Protein AF-A0A821M3A4-F1 (afdb_monomer)

Secondary structure (DSSP, 8-state):
---------GGGG--SPTT-EEEE-TTSTT-EEEEPPTTEESTTS-EE-HHHHTTSS-TTSEEE---S-SS-S----EEEPPTTEESTTS-EE--TTTT---STTPEEEE-SSTT-EEEEP-SSEESTTS-EEPEEEEEE-------SEEEEEEEEEETTTTEEEEEEEEEESS--SEEEEEE-GGG---EEEEEEESSTTT-EEEEEEETTS-EEPPPP-

Structure (mmCIF, N/CA/C/O backbone):
data_AF-A0A821M3A4-F1
#
_entry.id   AF-A0A821M3A4-F1
#
loop_
_atom_site.group_PDB
_atom_site.id
_atom_site.type_symbol
_atom_site.label_atom_id
_atom_site.label_alt_id
_atom_site.label_comp_id
_atom_site.label_asym_id
_atom_site.label_entity_id
_atom_site.label_seq_id
_atom_site.pdbx_PDB_ins_code
_atom_site.Cartn_x
_atom_site.Cartn_y
_atom_site.Cartn_z
_atom_site.occupancy
_atom_site.B_iso_or_equiv
_atom_site.auth_seq_id
_atom_site.auth_comp_id
_atom_site.auth_asym_id
_atom_site.auth_atom_id
_atom_site.pdbx_PDB_model_num
ATOM 1 N N . LEU A 1 1 ? 62.924 14.115 -42.666 1.00 34.44 1 LEU A N 1
ATOM 2 C CA . LEU A 1 1 ? 61.676 14.294 -43.442 1.00 34.44 1 LEU A CA 1
ATOM 3 C C . LEU A 1 1 ? 60.608 13.385 -42.844 1.00 34.44 1 LEU A C 1
ATOM 5 O O . LEU A 1 1 ? 60.526 12.220 -43.210 1.00 34.44 1 LEU A O 1
ATOM 9 N N . VAL A 1 2 ? 59.859 13.884 -41.858 1.00 39.50 2 VAL A N 1
ATOM 10 C CA . VAL A 1 2 ? 58.666 13.195 -41.347 1.00 39.50 2 VAL A CA 1
ATOM 11 C C . VAL A 1 2 ? 57.617 13.314 -42.450 1.00 39.50 2 VAL A C 1
ATOM 13 O O . VAL A 1 2 ? 57.194 14.424 -42.764 1.00 39.50 2 VAL A O 1
ATOM 16 N N . LYS A 1 3 ? 57.272 12.204 -43.113 1.00 40.84 3 LYS A N 1
ATOM 17 C CA . LYS A 1 3 ? 56.141 12.188 -44.047 1.00 40.84 3 LYS A CA 1
ATOM 18 C C . LYS A 1 3 ? 54.896 12.549 -43.243 1.00 40.84 3 LYS A C 1
ATOM 20 O O . LYS A 1 3 ? 54.578 11.872 -42.270 1.00 40.84 3 LYS A O 1
ATOM 25 N N . SER A 1 4 ? 54.230 13.633 -43.628 1.00 47.91 4 SER A N 1
ATOM 26 C CA . SER A 1 4 ? 52.915 13.973 -43.112 1.00 47.91 4 SER A CA 1
ATOM 27 C C . SER A 1 4 ? 51.930 12.899 -43.570 1.00 47.91 4 SER A C 1
ATOM 29 O O . SER A 1 4 ? 51.392 12.979 -44.676 1.00 47.91 4 SER A O 1
ATOM 31 N N . ASP A 1 5 ? 51.684 11.894 -42.734 1.00 47.97 5 ASP A N 1
ATOM 32 C CA . ASP A 1 5 ? 50.449 11.121 -42.827 1.00 47.97 5 ASP A CA 1
ATOM 33 C C . ASP A 1 5 ? 49.317 12.055 -42.401 1.00 47.97 5 ASP A C 1
ATOM 35 O O . ASP A 1 5 ? 48.917 12.154 -41.240 1.00 47.97 5 ASP A O 1
ATOM 39 N N . THR A 1 6 ? 48.841 12.817 -43.380 1.00 52.06 6 THR A N 1
ATOM 40 C CA . THR A 1 6 ? 47.548 13.482 -43.322 1.00 52.06 6 THR A CA 1
ATOM 41 C C . THR A 1 6 ? 46.508 12.375 -43.234 1.00 52.06 6 THR A C 1
ATOM 43 O O . THR A 1 6 ? 46.015 11.870 -44.237 1.00 52.06 6 THR A O 1
ATOM 46 N N . THR A 1 7 ? 46.207 11.944 -42.010 1.00 58.69 7 THR A N 1
ATOM 47 C CA . THR A 1 7 ? 45.076 11.067 -41.716 1.00 58.69 7 THR A CA 1
ATOM 48 C C . THR A 1 7 ? 43.807 11.844 -42.044 1.00 58.69 7 THR A C 1
ATOM 50 O O . THR A 1 7 ? 43.208 12.506 -41.203 1.00 58.69 7 THR A O 1
ATOM 53 N N . THR A 1 8 ? 43.442 11.841 -43.325 1.00 73.38 8 THR A N 1
ATOM 54 C CA . THR A 1 8 ? 42.272 12.536 -43.851 1.00 73.38 8 THR A CA 1
ATOM 55 C C . THR A 1 8 ? 41.069 12.012 -43.082 1.00 73.38 8 THR A C 1
ATOM 57 O O . THR A 1 8 ? 40.833 10.803 -43.091 1.00 73.38 8 THR A O 1
ATOM 60 N N . ASN A 1 9 ? 40.355 12.882 -42.357 1.00 78.44 9 ASN A N 1
ATOM 61 C CA . ASN A 1 9 ? 39.208 12.443 -41.570 1.00 78.44 9 ASN A CA 1
ATOM 62 C C . ASN A 1 9 ? 38.154 11.859 -42.537 1.00 78.44 9 ASN A C 1
ATOM 64 O O . ASN A 1 9 ? 37.585 12.604 -43.343 1.00 78.44 9 ASN A O 1
ATOM 68 N N . PRO A 1 10 ? 37.889 10.541 -42.474 1.00 82.56 10 PRO A N 1
ATOM 69 C CA . PRO A 1 10 ? 37.013 9.847 -43.413 1.00 82.56 10 PRO A CA 1
ATOM 70 C C . PRO A 1 10 ? 35.549 10.293 -43.311 1.00 82.56 10 PRO A C 1
ATOM 72 O O . PRO A 1 10 ? 34.766 9.995 -44.205 1.00 82.56 10 PRO A O 1
ATOM 75 N N . CYS A 1 11 ? 35.167 11.028 -42.263 1.00 85.94 11 CYS A N 1
ATOM 76 C CA . CYS A 1 11 ? 33.828 11.589 -42.131 1.00 85.94 11 CYS A CA 1
ATOM 77 C C . CYS A 1 11 ? 33.588 12.838 -42.997 1.00 85.94 11 CYS A C 1
ATOM 79 O O . CYS A 1 11 ? 32.432 13.194 -43.203 1.00 85.94 11 CYS A O 1
ATOM 81 N N . HIS A 1 12 ? 34.625 13.485 -43.553 1.00 86.38 12 HIS A N 1
ATOM 82 C CA . HIS A 1 12 ? 34.440 14.659 -44.426 1.00 86.38 12 HIS A CA 1
ATOM 83 C C . HIS A 1 12 ? 33.657 14.355 -45.706 1.00 86.38 12 HIS A C 1
ATOM 85 O O . HIS A 1 12 ? 32.972 15.232 -46.225 1.00 86.38 12 HIS A O 1
ATOM 91 N N . SER A 1 13 ? 33.735 13.125 -46.214 1.00 85.38 13 SER A N 1
ATOM 92 C CA . SER A 1 13 ? 32.994 12.693 -47.402 1.00 85.38 13 SER A CA 1
ATOM 93 C C . SER A 1 13 ? 31.534 12.328 -47.111 1.00 85.38 13 SER A C 1
ATOM 95 O O . SER A 1 13 ? 30.850 11.854 -48.013 1.00 85.38 13 SER A O 1
ATOM 97 N N . ASN A 1 14 ? 31.052 12.541 -45.876 1.00 85.38 14 ASN A N 1
ATOM 98 C CA . ASN A 1 14 ? 29.728 12.129 -45.402 1.00 85.38 14 ASN A CA 1
ATOM 99 C C . ASN A 1 14 ? 29.392 10.680 -45.798 1.00 85.38 14 ASN A C 1
ATOM 101 O O . ASN A 1 14 ? 28.405 10.433 -46.491 1.00 85.38 14 ASN A O 1
ATOM 105 N N . PRO A 1 15 ? 30.214 9.699 -45.383 1.00 87.12 15 PRO A N 1
ATOM 106 C CA . PRO A 1 15 ? 30.046 8.321 -45.827 1.00 87.12 15 PRO A CA 1
ATOM 107 C C . PRO A 1 15 ? 28.814 7.629 -45.220 1.00 87.12 15 PRO A C 1
ATOM 109 O O . PRO A 1 15 ? 28.390 6.583 -45.710 1.00 87.12 15 PRO A O 1
ATOM 112 N N . CYS A 1 16 ? 28.245 8.190 -44.151 1.00 88.31 16 CYS A N 1
ATOM 113 C CA . CYS A 1 16 ? 27.003 7.728 -43.542 1.00 88.31 16 CYS A CA 1
ATOM 114 C C . CYS A 1 16 ? 25.788 8.353 -44.245 1.00 88.31 16 CYS A C 1
ATOM 116 O O . CYS A 1 16 ? 25.864 9.468 -44.755 1.00 88.31 16 CYS A O 1
ATOM 118 N N . ASN A 1 17 ? 24.647 7.658 -44.240 1.00 85.25 17 ASN A N 1
ATOM 119 C CA . ASN A 1 17 ? 23.388 8.166 -44.785 1.00 85.25 17 ASN A CA 1
ATOM 120 C C . ASN A 1 17 ? 22.995 9.520 -44.154 1.00 85.25 17 ASN A C 1
ATOM 122 O O . ASN A 1 17 ? 23.425 9.850 -43.045 1.00 85.25 17 ASN A O 1
ATOM 126 N N . LEU A 1 18 ? 22.141 10.289 -44.838 1.00 77.50 18 LEU A N 1
ATOM 127 C CA . LEU A 1 18 ? 21.679 11.591 -44.355 1.00 77.50 18 LEU A CA 1
ATOM 128 C C . LEU A 1 18 ? 21.120 11.462 -42.924 1.00 77.50 18 LEU A C 1
ATOM 130 O O . LEU A 1 18 ? 20.355 10.543 -42.619 1.00 77.50 18 LEU A O 1
ATOM 134 N N . TYR A 1 19 ? 21.511 12.394 -42.050 1.00 80.94 19 TYR A N 1
ATOM 135 C CA . TYR A 1 19 ? 21.125 12.464 -40.632 1.00 80.94 19 TYR A CA 1
ATOM 136 C C . TYR A 1 19 ? 21.723 11.403 -39.688 1.00 80.94 19 TYR A C 1
ATOM 138 O O . TYR A 1 19 ? 21.289 11.305 -38.537 1.00 80.94 19 TYR A O 1
ATOM 146 N N . GLN A 1 20 ? 22.707 10.623 -40.128 1.00 85.94 20 GLN A N 1
ATOM 147 C CA . GLN A 1 20 ? 23.434 9.668 -39.284 1.00 85.94 20 GLN A CA 1
ATOM 148 C C . GLN A 1 20 ? 24.719 10.300 -38.735 1.00 85.94 20 GLN A C 1
ATOM 150 O O . GLN A 1 20 ? 25.256 11.234 -39.330 1.00 85.94 20 GLN A O 1
ATOM 155 N N . GLU A 1 21 ? 25.217 9.802 -37.605 1.00 88.25 21 GLU A N 1
ATOM 156 C CA . GLU A 1 21 ? 26.426 10.342 -36.973 1.00 88.25 21 GLU A CA 1
ATOM 157 C C . GLU A 1 21 ? 27.664 9.546 -37.411 1.00 88.25 21 GLU A C 1
ATOM 159 O O . GLU A 1 21 ? 27.642 8.313 -37.422 1.00 88.25 21 GLU A O 1
ATOM 164 N N . CYS A 1 22 ? 28.737 10.243 -37.796 1.00 88.06 22 CYS A N 1
ATOM 165 C CA . CYS A 1 22 ? 29.992 9.641 -38.244 1.00 88.06 22 CYS A CA 1
ATOM 166 C C . CYS A 1 22 ? 31.109 9.925 -37.245 1.00 88.06 22 CYS A C 1
ATOM 168 O O . CYS A 1 22 ? 31.345 11.081 -36.894 1.00 88.06 22 CYS A O 1
ATOM 170 N N . HIS A 1 23 ? 31.851 8.885 -36.865 1.00 87.75 23 HIS A N 1
ATOM 171 C CA . HIS A 1 23 ? 33.070 9.027 -36.075 1.00 87.75 23 HIS A CA 1
ATOM 172 C C . HIS A 1 23 ? 34.258 8.374 -36.775 1.00 87.75 23 HIS A C 1
ATOM 174 O O . HIS A 1 23 ? 34.174 7.249 -37.276 1.00 87.75 23 HIS A O 1
ATOM 180 N N . GLN A 1 24 ? 35.393 9.068 -36.769 1.00 84.56 24 GLN A N 1
ATOM 181 C CA . GLN A 1 24 ? 36.670 8.506 -37.192 1.00 84.56 24 GLN A CA 1
ATOM 182 C C . GLN A 1 24 ? 37.169 7.497 -36.150 1.00 84.56 24 GLN A C 1
ATOM 184 O O . GLN A 1 24 ? 37.137 7.761 -34.948 1.00 84.56 24 GLN A O 1
ATOM 189 N N . ILE A 1 25 ? 37.668 6.349 -36.608 1.00 81.62 25 ILE A N 1
ATOM 190 C CA . ILE A 1 25 ? 38.318 5.365 -35.740 1.00 81.62 25 ILE A CA 1
ATOM 191 C C . ILE A 1 25 ? 39.796 5.745 -35.628 1.00 81.62 25 ILE A C 1
ATOM 193 O O . ILE A 1 25 ? 40.557 5.643 -36.592 1.00 81.62 25 ILE A O 1
ATOM 197 N N . LEU A 1 26 ? 40.203 6.189 -34.441 1.00 72.19 26 LEU A N 1
ATOM 198 C CA . LEU A 1 26 ? 41.596 6.523 -34.143 1.00 72.19 26 LEU A CA 1
ATOM 199 C C . LEU A 1 26 ? 42.465 5.248 -34.196 1.00 72.19 26 LEU A C 1
ATOM 201 O O . LEU A 1 26 ? 42.010 4.165 -33.833 1.00 72.19 26 LEU A O 1
ATOM 205 N N . ASN A 1 27 ? 43.718 5.371 -34.646 1.00 64.94 27 ASN A N 1
ATOM 206 C CA . ASN A 1 27 ? 44.712 4.282 -34.759 1.00 64.94 27 ASN A CA 1
ATOM 207 C C . ASN A 1 27 ? 44.480 3.233 -35.868 1.00 64.94 27 ASN A C 1
ATOM 209 O O . ASN A 1 27 ? 45.184 2.224 -35.915 1.00 64.94 27 ASN A O 1
ATOM 213 N N . ARG A 1 28 ? 43.539 3.457 -36.794 1.00 62.19 28 ARG A N 1
ATOM 214 C CA . ARG A 1 28 ? 43.430 2.695 -38.050 1.00 62.19 28 ARG A CA 1
ATOM 215 C C . ARG A 1 28 ? 43.358 3.657 -39.230 1.00 62.19 28 ARG A C 1
ATOM 217 O O . ARG A 1 28 ? 42.438 4.472 -39.293 1.00 62.19 28 ARG A O 1
ATOM 224 N N . ASN A 1 29 ? 44.311 3.551 -40.161 1.00 64.88 29 ASN A N 1
ATOM 225 C CA . ASN A 1 29 ? 44.420 4.463 -41.303 1.00 64.88 29 ASN A CA 1
ATOM 226 C C . ASN A 1 29 ? 43.086 4.593 -42.056 1.00 64.88 29 ASN A C 1
ATOM 228 O O . ASN A 1 29 ? 42.574 3.616 -42.595 1.00 64.88 29 ASN A O 1
ATOM 232 N N . ALA A 1 30 ? 42.549 5.819 -42.069 1.00 63.16 30 ALA A N 1
ATOM 233 C CA . ALA A 1 30 ? 41.377 6.248 -42.836 1.00 63.16 30 ALA A CA 1
ATOM 234 C C . ALA A 1 30 ? 40.084 5.420 -42.634 1.00 63.16 30 ALA A C 1
ATOM 236 O O . ALA A 1 30 ? 39.303 5.254 -43.568 1.00 63.16 30 ALA A O 1
ATOM 237 N N . THR A 1 31 ? 39.816 4.917 -41.422 1.00 78.44 31 THR A N 1
ATOM 238 C CA . THR A 1 31 ? 38.571 4.170 -41.132 1.00 78.44 31 THR A CA 1
ATOM 239 C C . THR A 1 31 ? 37.557 4.973 -40.312 1.00 78.44 31 THR A C 1
ATOM 241 O O . THR A 1 31 ? 37.923 5.781 -39.458 1.00 78.44 31 THR A O 1
ATOM 244 N N . TYR A 1 32 ? 36.267 4.744 -40.571 1.00 83.88 32 TYR A N 1
ATOM 245 C CA . TYR A 1 32 ? 35.140 5.388 -39.888 1.00 83.88 32 TYR A CA 1
ATOM 246 C C . TYR A 1 32 ? 34.130 4.362 -39.362 1.00 83.88 32 TYR A C 1
ATOM 248 O O . TYR A 1 32 ? 34.126 3.196 -39.772 1.00 83.88 32 TYR A O 1
ATOM 256 N N . VAL A 1 33 ? 33.251 4.821 -38.473 1.00 85.69 33 VAL A N 1
ATOM 257 C CA . VAL A 1 33 ? 32.050 4.113 -38.027 1.00 85.69 33 VAL A CA 1
ATOM 258 C C . VAL A 1 33 ? 30.845 5.050 -38.087 1.00 85.69 33 VAL A C 1
ATOM 260 O O . VAL A 1 33 ? 30.934 6.212 -37.695 1.00 85.69 33 VAL A O 1
ATOM 263 N N . CYS A 1 34 ? 29.719 4.532 -38.575 1.00 87.31 34 CYS A N 1
ATOM 264 C CA . CYS A 1 34 ? 28.438 5.227 -38.546 1.00 87.31 34 CYS A CA 1
ATOM 265 C C . CYS A 1 34 ? 27.613 4.754 -37.346 1.00 87.31 34 CYS A C 1
ATOM 267 O O . CYS A 1 34 ? 27.399 3.550 -37.177 1.00 87.31 34 CYS A O 1
ATOM 269 N N . LEU A 1 35 ? 27.120 5.685 -36.530 1.00 85.69 35 LEU A N 1
ATOM 270 C CA . LEU A 1 35 ? 26.128 5.391 -35.501 1.00 85.69 35 LEU A CA 1
ATOM 271 C C . LEU A 1 35 ? 24.735 5.501 -36.112 1.00 85.69 35 LEU A C 1
ATOM 273 O O . LEU A 1 35 ? 24.246 6.590 -36.420 1.00 85.69 35 LEU A O 1
ATOM 277 N N . CYS A 1 36 ? 24.092 4.349 -36.283 1.00 83.69 36 CYS A N 1
ATOM 278 C CA . CYS A 1 36 ? 22.770 4.302 -36.880 1.00 83.69 36 CYS A CA 1
ATOM 279 C C . CYS A 1 36 ? 21.690 4.767 -35.895 1.00 83.69 36 CYS A C 1
ATOM 281 O O . CYS A 1 36 ? 21.549 4.270 -34.764 1.00 83.69 36 CYS A O 1
ATOM 283 N N . ARG A 1 37 ? 20.849 5.683 -36.374 1.00 82.69 37 ARG A N 1
ATOM 284 C CA . ARG A 1 37 ? 19.554 5.998 -35.779 1.00 82.69 37 ARG A CA 1
ATOM 285 C C . ARG A 1 37 ? 18.697 4.729 -35.657 1.00 82.69 37 ARG A C 1
ATOM 287 O O . ARG A 1 37 ? 18.921 3.753 -36.377 1.00 82.69 37 ARG A O 1
ATOM 294 N N . PRO A 1 38 ? 17.727 4.716 -34.725 1.00 79.69 38 PRO A N 1
ATOM 295 C CA . PRO A 1 38 ? 16.775 3.614 -34.587 1.00 79.69 38 PRO A CA 1
ATOM 296 C C . PRO A 1 38 ? 16.193 3.193 -35.938 1.00 79.69 38 PRO A C 1
ATOM 298 O O . PRO A 1 38 ? 15.950 4.044 -36.790 1.00 79.69 38 PRO A O 1
ATOM 301 N N . ASN A 1 39 ? 15.968 1.892 -36.113 1.00 79.81 39 ASN A N 1
ATOM 302 C CA . ASN A 1 39 ? 15.460 1.265 -37.341 1.00 79.81 39 ASN A CA 1
ATOM 303 C C . ASN A 1 39 ? 16.408 1.244 -38.556 1.00 79.81 39 ASN A C 1
ATOM 305 O O . ASN A 1 39 ? 16.077 0.577 -39.529 1.00 79.81 39 ASN A O 1
ATOM 309 N N . TYR A 1 40 ? 17.578 1.891 -38.529 1.00 83.06 40 TYR A N 1
ATOM 310 C CA . TYR A 1 40 ? 18.547 1.835 -39.635 1.00 83.06 40 TYR A CA 1
ATOM 311 C C . TYR A 1 40 ? 19.711 0.886 -39.339 1.00 83.06 40 TYR A C 1
ATOM 313 O O . TYR A 1 40 ? 20.154 0.752 -38.197 1.00 83.06 40 TYR A O 1
ATOM 321 N N . LYS A 1 41 ? 20.225 0.236 -40.385 1.00 81.56 41 LYS A N 1
ATOM 322 C CA . LYS A 1 41 ? 21.365 -0.685 -40.346 1.00 81.56 41 LYS A CA 1
ATOM 323 C C . LYS A 1 41 ? 22.235 -0.575 -41.597 1.00 81.56 41 LYS A C 1
ATOM 325 O O . LYS A 1 41 ? 21.922 0.149 -42.542 1.00 81.56 41 LYS A O 1
ATOM 330 N N . GLY A 1 42 ? 23.318 -1.344 -41.612 1.00 78.06 42 GLY A N 1
ATOM 331 C CA . GLY A 1 42 ? 24.302 -1.349 -42.692 1.00 78.06 42 GLY A CA 1
ATOM 332 C C . GLY A 1 42 ? 25.525 -0.509 -42.345 1.00 78.06 42 GLY A C 1
ATOM 333 O O . GLY A 1 42 ? 25.504 0.281 -41.406 1.00 78.06 42 GLY A O 1
ATOM 334 N N . TYR A 1 43 ? 26.600 -0.684 -43.113 1.00 81.44 43 TYR A N 1
ATOM 335 C CA . TYR A 1 43 ? 27.899 -0.059 -42.841 1.00 81.44 43 TYR A CA 1
ATOM 336 C C . TYR A 1 43 ? 27.828 1.476 -42.828 1.00 81.44 43 TYR A C 1
ATOM 338 O O . TYR A 1 43 ? 28.500 2.123 -42.032 1.00 81.44 43 TYR A O 1
ATOM 346 N N . ASN A 1 44 ? 26.946 2.029 -43.657 1.00 84.69 44 ASN A N 1
ATOM 347 C CA . ASN A 1 44 ? 26.650 3.450 -43.778 1.00 84.69 44 ASN A CA 1
ATOM 348 C C . ASN A 1 44 ? 25.257 3.832 -43.243 1.00 84.69 44 ASN A C 1
ATOM 350 O O . ASN A 1 44 ? 24.796 4.943 -43.490 1.00 84.69 44 ASN A O 1
ATOM 354 N N . CYS A 1 45 ? 24.558 2.935 -42.537 1.00 85.69 45 CYS A N 1
ATOM 355 C CA . CYS A 1 45 ? 23.197 3.168 -42.036 1.00 85.69 45 CYS A CA 1
ATOM 356 C C . CYS A 1 45 ? 22.162 3.529 -43.130 1.00 85.69 45 CYS A C 1
ATOM 358 O O . CYS A 1 45 ? 21.203 4.262 -42.874 1.00 85.69 45 CYS A O 1
ATOM 360 N N . SER A 1 46 ? 22.344 3.033 -44.360 1.00 85.56 46 SER A N 1
ATOM 361 C CA . SER A 1 46 ? 21.423 3.284 -45.482 1.00 85.56 46 SER A CA 1
ATOM 362 C C . SER A 1 46 ? 20.252 2.304 -45.574 1.00 85.56 46 SER A C 1
ATOM 364 O O . SER A 1 46 ? 19.331 2.537 -46.351 1.00 85.56 46 SER A O 1
ATOM 366 N N . ILE A 1 47 ? 20.263 1.208 -44.811 1.00 84.06 47 ILE A N 1
ATOM 367 C CA . ILE A 1 47 ? 19.254 0.149 -44.919 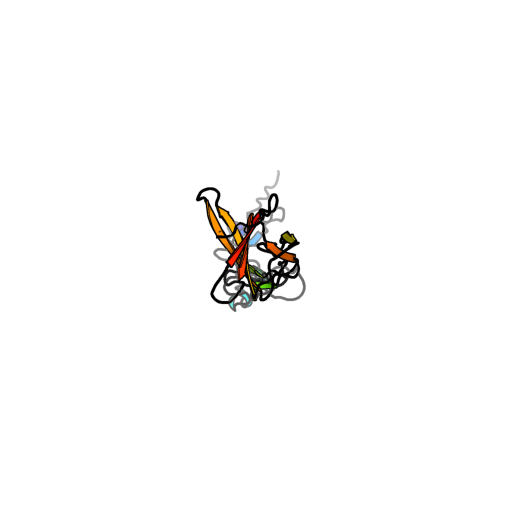1.00 84.06 47 ILE A CA 1
ATOM 368 C C . ILE A 1 47 ? 18.230 0.314 -43.798 1.00 84.06 47 ILE A C 1
ATOM 370 O O . ILE A 1 47 ? 18.591 0.257 -42.625 1.00 84.06 47 ILE A O 1
ATOM 374 N N . LEU A 1 48 ? 16.953 0.461 -44.146 1.00 81.88 48 LEU A N 1
ATOM 375 C CA . LEU A 1 48 ? 15.854 0.397 -43.181 1.00 81.88 48 LEU A CA 1
ATOM 376 C C . LEU A 1 48 ? 15.600 -1.066 -42.777 1.00 81.88 48 LEU A C 1
ATOM 378 O O . LEU A 1 48 ? 15.461 -1.946 -43.630 1.00 81.88 48 LEU A O 1
ATOM 382 N N . ASP A 1 49 ? 15.561 -1.353 -41.477 1.00 82.50 49 ASP A N 1
ATOM 383 C CA . ASP A 1 49 ? 15.241 -2.683 -40.965 1.00 82.50 49 ASP A CA 1
ATOM 384 C C . ASP A 1 49 ? 13.725 -2.905 -40.933 1.00 82.50 49 ASP A C 1
ATOM 386 O O . ASP A 1 49 ? 13.024 -2.420 -40.041 1.00 82.50 49 ASP A O 1
ATOM 390 N N . LYS A 1 50 ? 13.239 -3.697 -41.893 1.00 82.62 50 LYS A N 1
ATOM 391 C CA . LYS A 1 50 ? 11.821 -4.053 -42.031 1.00 82.62 50 LYS A CA 1
ATOM 392 C C . LYS A 1 50 ? 11.232 -4.710 -40.778 1.00 82.62 50 LYS A C 1
ATOM 394 O O . LYS A 1 50 ? 10.047 -4.559 -40.519 1.00 82.62 50 LYS A O 1
ATOM 399 N N . THR A 1 51 ? 12.037 -5.412 -39.981 1.00 83.56 51 THR A N 1
ATOM 400 C CA . THR A 1 51 ? 11.577 -6.073 -38.747 1.00 83.56 51 THR A CA 1
ATOM 401 C C . THR A 1 51 ? 11.187 -5.032 -37.702 1.00 83.56 51 THR A C 1
ATOM 403 O O . THR A 1 51 ? 10.133 -5.125 -37.077 1.00 83.56 51 THR A O 1
ATOM 406 N N . CYS A 1 52 ? 12.017 -3.998 -37.542 1.00 84.12 52 CYS A N 1
ATOM 407 C CA . CYS A 1 52 ? 11.701 -2.868 -36.675 1.00 84.12 52 CYS A CA 1
ATOM 408 C C . CYS A 1 52 ? 10.529 -2.039 -37.219 1.00 84.12 52 CYS A C 1
ATOM 410 O O . CYS A 1 52 ? 9.658 -1.640 -36.449 1.00 84.12 52 CYS A O 1
ATOM 412 N N . GLU A 1 53 ? 10.483 -1.820 -38.535 1.00 84.62 53 GLU A N 1
ATOM 413 C CA . GLU A 1 53 ? 9.396 -1.103 -39.215 1.00 84.62 53 GLU A CA 1
ATOM 414 C C . GLU A 1 53 ? 8.031 -1.783 -39.016 1.00 84.62 53 GLU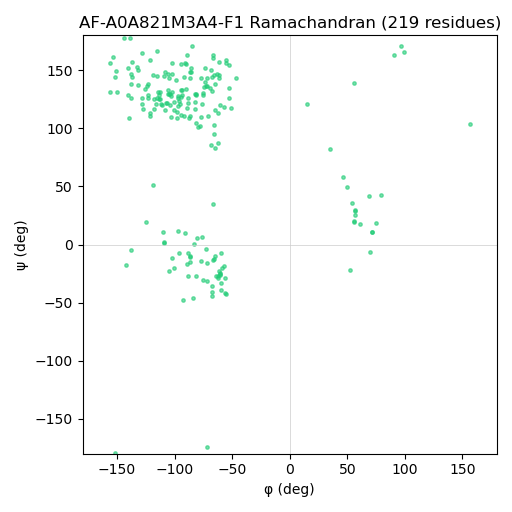 A C 1
ATOM 416 O O . GLU A 1 53 ? 7.031 -1.117 -38.765 1.00 84.62 53 GLU A O 1
ATOM 421 N N . GLN A 1 54 ? 7.998 -3.117 -39.034 1.00 86.69 54 GLN A N 1
ATOM 422 C CA . GLN A 1 54 ? 6.789 -3.921 -38.831 1.00 86.69 54 GLN A CA 1
ATOM 423 C C . GLN A 1 54 ? 6.328 -4.007 -37.363 1.00 86.69 54 GLN A C 1
ATOM 425 O O . GLN A 1 54 ? 5.383 -4.733 -37.059 1.00 86.69 54 GLN A O 1
ATOM 430 N N . GLY A 1 55 ? 6.958 -3.273 -36.438 1.00 85.56 55 GLY A N 1
ATOM 431 C CA . GLY A 1 55 ? 6.537 -3.240 -35.035 1.00 85.56 55 GLY A CA 1
ATOM 432 C C . GLY A 1 55 ? 6.992 -4.459 -34.232 1.00 85.56 55 GLY A C 1
ATOM 433 O O . GLY A 1 55 ? 6.229 -5.014 -33.437 1.00 85.56 55 GLY A O 1
ATOM 434 N N . PHE A 1 56 ? 8.243 -4.896 -34.421 1.00 88.81 56 PHE A N 1
ATOM 435 C CA . PHE A 1 56 ? 8.831 -5.939 -33.575 1.00 88.81 56 PHE A CA 1
ATOM 436 C C . PHE A 1 56 ? 8.787 -5.561 -32.088 1.00 88.81 56 PHE A C 1
ATOM 438 O O . PHE A 1 56 ? 8.422 -6.389 -31.258 1.00 88.81 56 PHE A O 1
ATOM 445 N N . CYS A 1 57 ? 9.089 -4.306 -31.762 1.00 89.94 57 CYS A N 1
ATOM 446 C CA . CYS A 1 57 ? 8.985 -3.768 -30.412 1.00 89.94 57 CYS A CA 1
ATOM 447 C C . CYS A 1 57 ? 7.605 -3.138 -30.164 1.00 89.94 57 CYS A C 1
ATOM 449 O O . CYS A 1 57 ? 6.940 -2.685 -31.095 1.00 89.94 57 CYS A O 1
ATOM 451 N N . SER A 1 58 ? 7.185 -3.056 -28.900 1.00 89.62 58 SER A N 1
ATOM 452 C CA . SER A 1 58 ? 5.986 -2.307 -28.510 1.00 89.62 58 SER A CA 1
ATOM 453 C C . SER A 1 58 ? 6.005 -0.854 -29.019 1.00 89.62 58 SER A C 1
ATOM 455 O O . SER A 1 58 ? 7.060 -0.245 -29.181 1.00 89.62 58 SER A O 1
ATOM 457 N N . ARG A 1 59 ? 4.829 -0.242 -29.200 1.00 84.38 59 ARG A N 1
ATOM 458 C CA . ARG A 1 59 ? 4.690 1.100 -29.808 1.00 84.38 59 ARG A CA 1
ATOM 459 C C . ARG A 1 59 ? 5.466 2.230 -29.108 1.00 84.38 59 ARG A C 1
ATOM 461 O O . ARG A 1 59 ? 5.640 3.284 -29.708 1.00 84.38 59 ARG A O 1
ATOM 468 N N . LYS A 1 60 ? 5.886 2.048 -27.851 1.00 83.56 60 LYS A N 1
ATOM 469 C CA . LYS A 1 60 ? 6.628 3.049 -27.063 1.00 83.56 60 LYS A CA 1
ATOM 470 C C . LYS A 1 60 ? 8.100 2.683 -26.838 1.00 83.56 60 LYS A C 1
ATOM 472 O O . LYS A 1 60 ? 8.792 3.418 -26.142 1.00 83.56 60 LYS A O 1
ATOM 477 N N . SER A 1 61 ? 8.595 1.572 -27.378 1.00 88.06 61 SER A N 1
ATOM 478 C CA . SER A 1 61 ? 9.988 1.144 -27.204 1.00 88.06 61 SER A CA 1
ATOM 479 C C . SER A 1 61 ? 10.851 1.448 -28.429 1.00 88.06 61 SER A C 1
ATOM 481 O O . SER A 1 61 ? 10.360 1.600 -29.546 1.00 88.06 61 SER A O 1
ATOM 483 N N . LEU A 1 62 ? 12.165 1.559 -28.214 1.00 88.31 62 LEU A N 1
ATOM 484 C CA . LEU A 1 62 ? 13.127 1.814 -29.283 1.00 88.31 62 LEU A CA 1
ATOM 485 C C . LEU A 1 62 ? 13.588 0.491 -29.891 1.00 88.31 62 LEU A C 1
ATOM 487 O O . LEU A 1 62 ? 14.172 -0.332 -29.190 1.00 88.31 62 LEU A O 1
ATOM 491 N N . CYS A 1 63 ? 13.387 0.307 -31.192 1.00 87.38 63 CYS A N 1
ATOM 492 C CA . CYS A 1 63 ? 13.926 -0.847 -31.904 1.00 87.38 63 CYS A CA 1
ATOM 493 C C . CYS A 1 63 ? 15.333 -0.548 -32.427 1.00 87.38 63 CYS A C 1
ATOM 495 O O . CYS A 1 63 ? 15.567 0.450 -33.121 1.00 87.38 63 CYS A O 1
ATOM 497 N N . LYS A 1 64 ? 16.289 -1.413 -32.087 1.00 84.44 64 LYS A N 1
ATOM 498 C CA . LYS A 1 64 ? 17.671 -1.320 -32.548 1.00 84.44 64 LYS A CA 1
ATOM 499 C C . LYS A 1 64 ? 18.026 -2.561 -33.372 1.00 84.44 64 LYS A C 1
ATOM 501 O O . LYS A 1 64 ? 18.012 -3.677 -32.846 1.00 84.44 64 LYS A O 1
ATOM 506 N N . PRO A 1 65 ? 18.342 -2.383 -34.666 1.00 76.12 65 PRO A N 1
ATOM 507 C CA . PRO A 1 65 ? 18.838 -3.469 -35.499 1.00 76.12 65 PRO A CA 1
ATOM 508 C C . PRO A 1 65 ? 20.159 -4.022 -34.955 1.00 76.12 65 PRO A C 1
ATOM 510 O O . PRO A 1 65 ? 20.998 -3.268 -34.462 1.00 76.12 65 PRO A O 1
ATOM 513 N N . ASN A 1 66 ? 20.364 -5.333 -35.059 1.00 68.88 66 ASN A N 1
ATOM 514 C CA . ASN A 1 66 ? 21.622 -5.961 -34.658 1.00 68.88 66 ASN A CA 1
ATOM 515 C C . ASN A 1 66 ? 22.733 -5.626 -35.677 1.00 68.88 66 ASN A C 1
ATOM 517 O O . ASN A 1 66 ? 22.511 -5.702 -36.889 1.00 68.88 66 ASN A O 1
ATOM 521 N N . TYR A 1 67 ? 23.934 -5.279 -35.203 1.00 59.75 67 TYR A N 1
ATOM 522 C CA . TYR A 1 67 ? 25.117 -5.131 -36.050 1.00 59.75 67 TYR A CA 1
ATOM 523 C C . TYR A 1 67 ? 26.351 -5.741 -35.368 1.00 59.75 67 TYR A C 1
ATOM 525 O O . TYR A 1 67 ? 26.700 -5.375 -34.250 1.00 59.75 67 TYR A O 1
ATOM 533 N N . ARG A 1 68 ? 27.029 -6.652 -36.084 1.00 50.38 68 ARG A N 1
ATOM 534 C CA . ARG A 1 68 ? 28.280 -7.351 -35.706 1.00 50.38 68 ARG A CA 1
ATOM 535 C C . ARG A 1 68 ? 28.228 -8.380 -34.563 1.00 50.38 68 ARG A C 1
ATOM 537 O O . ARG A 1 68 ? 29.186 -8.483 -33.810 1.00 50.38 68 ARG A O 1
ATOM 544 N N . GLY A 1 69 ? 27.195 -9.220 -34.500 1.00 41.78 69 GLY A N 1
ATOM 545 C CA . GLY A 1 69 ? 27.350 -10.629 -34.083 1.00 41.78 69 GLY A CA 1
ATOM 546 C C . GLY A 1 69 ? 27.993 -10.933 -32.719 1.00 41.78 69 GLY A C 1
ATOM 547 O O . GLY A 1 69 ? 28.443 -12.055 -32.523 1.00 41.78 69 GLY A O 1
ATOM 548 N N . LEU A 1 70 ? 28.044 -9.989 -31.775 1.00 47.12 70 LEU A N 1
ATOM 549 C CA . LEU A 1 70 ? 28.633 -10.228 -30.451 1.00 47.12 70 LEU A CA 1
ATOM 550 C C . LEU A 1 70 ? 27.666 -10.889 -29.460 1.00 47.12 70 LEU A C 1
ATOM 552 O O . LEU A 1 70 ? 28.070 -11.195 -28.344 1.00 47.12 70 LEU A O 1
ATOM 556 N N . LEU A 1 71 ? 26.428 -11.188 -29.871 1.00 44.59 71 LEU A N 1
ATOM 557 C CA . LEU A 1 71 ? 25.525 -12.094 -29.158 1.00 44.59 71 LEU A CA 1
ATOM 558 C C . LEU A 1 71 ? 24.771 -12.988 -30.167 1.00 44.59 71 LEU A C 1
ATOM 560 O O . LEU A 1 71 ? 23.951 -12.519 -30.951 1.00 44.59 71 LEU A O 1
ATOM 564 N N . SER A 1 72 ? 25.166 -14.264 -30.150 1.00 43.66 72 SER A N 1
ATOM 565 C CA . SER A 1 72 ? 24.591 -15.517 -30.675 1.00 43.66 72 SER A CA 1
ATOM 566 C C . SER A 1 72 ? 23.448 -15.509 -31.719 1.00 43.66 72 SER A C 1
ATOM 568 O O . SER A 1 72 ? 22.326 -15.096 -31.449 1.00 43.66 72 SER A O 1
ATOM 570 N N . SER A 1 73 ? 23.742 -16.134 -32.869 1.00 48.06 73 SER A N 1
ATOM 571 C CA . SER A 1 73 ? 22.925 -17.016 -33.739 1.00 48.06 73 SER A CA 1
ATOM 572 C C . SER A 1 73 ? 21.527 -16.629 -34.260 1.00 48.06 73 SER A C 1
ATOM 574 O O . SER A 1 73 ? 21.139 -17.188 -35.282 1.00 48.06 73 SER A O 1
ATOM 576 N N . ASN A 1 74 ? 20.767 -15.706 -33.669 1.00 54.12 74 ASN A N 1
ATOM 577 C CA . ASN A 1 74 ? 19.409 -15.385 -34.134 1.00 54.12 74 ASN A CA 1
ATOM 578 C C . ASN A 1 74 ? 19.305 -13.901 -34.518 1.00 54.12 74 ASN A C 1
ATOM 580 O O . ASN A 1 74 ? 19.408 -13.017 -33.675 1.00 54.12 74 ASN A O 1
ATOM 584 N N . GLN A 1 75 ? 19.106 -13.640 -35.814 1.00 65.50 75 GLN A N 1
ATOM 585 C CA . GLN A 1 75 ? 19.133 -12.339 -36.508 1.00 65.50 75 GLN A CA 1
ATOM 586 C C . GLN A 1 75 ? 18.002 -11.353 -36.124 1.00 65.50 75 GLN A C 1
ATOM 588 O O . GLN A 1 75 ? 17.498 -10.623 -36.976 1.00 65.50 75 GLN A O 1
ATOM 593 N N . GLN A 1 76 ? 17.554 -11.331 -34.871 1.00 70.81 76 GLN A N 1
ATOM 594 C CA . GLN A 1 76 ? 16.452 -10.474 -34.433 1.00 70.81 76 GLN A CA 1
ATOM 595 C C . GLN A 1 76 ? 16.974 -9.126 -33.897 1.00 70.81 76 GLN A C 1
ATOM 597 O O . GLN A 1 76 ? 18.054 -9.080 -33.295 1.00 70.81 76 GLN A O 1
ATOM 602 N N . PRO A 1 77 ? 16.253 -8.012 -34.135 1.00 78.38 77 PRO A N 1
ATOM 603 C CA . PRO A 1 77 ? 16.563 -6.734 -33.504 1.00 78.38 77 PRO A CA 1
ATOM 604 C C . PRO A 1 77 ? 16.311 -6.816 -31.993 1.00 78.38 77 PRO A C 1
ATOM 606 O O . PRO A 1 77 ? 15.563 -7.673 -31.525 1.00 78.38 77 PRO A O 1
ATOM 609 N N . TYR A 1 78 ? 16.908 -5.911 -31.221 1.00 82.00 78 TYR A N 1
ATOM 610 C CA . TYR A 1 78 ? 16.642 -5.808 -29.787 1.00 82.00 78 TYR A CA 1
ATOM 611 C C . TYR A 1 78 ? 15.833 -4.550 -29.474 1.00 82.00 78 TYR A C 1
ATOM 613 O O . TYR A 1 78 ? 15.956 -3.518 -30.142 1.00 82.00 78 TYR A O 1
ATOM 621 N N . CYS A 1 79 ? 14.996 -4.641 -28.444 1.00 87.31 79 CYS A N 1
ATOM 622 C CA . CYS A 1 79 ? 14.139 -3.552 -28.007 1.00 87.31 79 CYS A CA 1
ATOM 623 C C . CYS A 1 79 ? 14.697 -2.904 -26.741 1.00 87.31 79 CYS A C 1
ATOM 625 O O . CYS A 1 79 ? 14.968 -3.585 -25.754 1.00 87.31 79 CYS A O 1
ATOM 627 N N . LEU A 1 80 ? 14.825 -1.579 -26.743 1.00 88.00 80 LEU A N 1
ATOM 628 C CA . LEU A 1 80 ? 15.010 -0.802 -25.520 1.00 88.00 80 LEU A CA 1
ATOM 629 C C . LEU A 1 80 ? 13.632 -0.378 -25.021 1.00 88.00 80 LEU A C 1
ATOM 631 O O . LEU A 1 80 ? 12.942 0.419 -25.664 1.00 88.00 80 LEU A O 1
ATOM 635 N N . CYS A 1 81 ? 13.214 -0.961 -23.903 1.00 87.62 81 CYS A N 1
ATOM 636 C CA . CYS A 1 81 ? 11.873 -0.774 -23.374 1.00 87.62 81 CYS A CA 1
ATOM 637 C C . CYS A 1 81 ? 11.663 0.622 -22.797 1.00 87.62 81 CYS A C 1
ATOM 639 O O . CYS A 1 81 ? 12.553 1.200 -22.175 1.00 87.62 81 CYS A O 1
ATOM 641 N N . SER A 1 82 ? 10.453 1.146 -22.995 1.00 85.00 82 SER A N 1
ATOM 642 C CA . SER A 1 82 ? 9.997 2.325 -22.266 1.00 85.00 82 SER A CA 1
ATOM 643 C C . SER A 1 82 ? 9.836 2.007 -20.779 1.00 85.00 82 SER A C 1
ATOM 645 O O . SER A 1 82 ? 9.752 0.844 -20.374 1.00 85.00 82 SER A O 1
ATOM 647 N N . LEU A 1 83 ? 9.768 3.056 -19.957 1.00 78.50 83 LEU A N 1
ATOM 648 C CA . LEU A 1 83 ? 9.571 2.926 -18.517 1.00 78.50 83 LEU A CA 1
ATOM 649 C C . LEU A 1 83 ? 8.327 2.056 -18.230 1.00 78.50 83 LEU A C 1
ATOM 651 O O . LEU A 1 83 ? 7.237 2.365 -18.715 1.00 78.50 83 LEU A O 1
ATOM 655 N N . HIS A 1 84 ? 8.499 1.005 -17.421 1.00 74.81 84 HIS A N 1
ATOM 656 C CA . HIS A 1 84 ? 7.481 0.004 -17.041 1.00 74.81 84 HIS A CA 1
ATOM 657 C C . HIS A 1 84 ? 7.095 -1.042 -18.100 1.00 74.81 84 HIS A C 1
ATOM 659 O O . HIS A 1 84 ? 6.065 -1.694 -17.946 1.00 74.81 84 HIS A O 1
ATOM 665 N N . GLN A 1 85 ? 7.908 -1.251 -19.134 1.00 81.88 85 GLN A N 1
ATOM 666 C CA . GLN A 1 85 ? 7.766 -2.389 -20.047 1.00 81.88 85 GLN A CA 1
ATOM 667 C C . GLN A 1 85 ? 8.976 -3.320 -19.947 1.00 81.88 85 GLN A C 1
ATOM 669 O O . GLN A 1 85 ? 10.099 -2.862 -19.745 1.00 81.88 85 GLN A O 1
ATOM 674 N N . ILE A 1 86 ? 8.748 -4.622 -20.093 1.00 79.38 86 ILE A N 1
ATOM 675 C CA . ILE A 1 86 ? 9.769 -5.672 -20.028 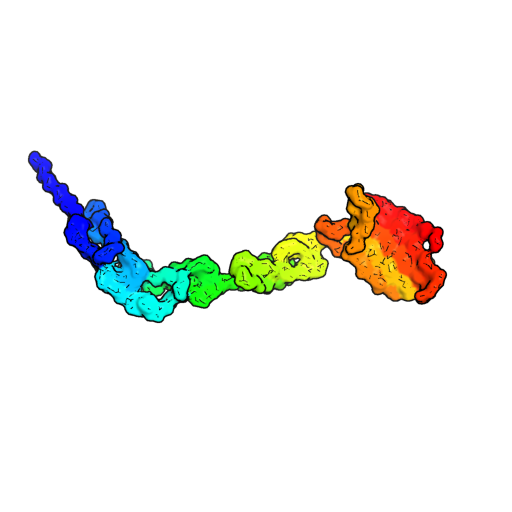1.00 79.38 86 ILE A CA 1
ATOM 676 C C . ILE A 1 86 ? 9.534 -6.723 -21.123 1.00 79.38 86 ILE A C 1
ATOM 678 O O . ILE A 1 86 ? 8.564 -6.659 -21.879 1.00 79.38 86 ILE A O 1
ATOM 682 N N . GLY A 1 87 ? 10.432 -7.704 -21.202 1.00 76.88 87 GLY A N 1
ATOM 683 C CA . GLY A 1 87 ? 10.403 -8.753 -22.220 1.00 76.88 87 GLY A CA 1
ATOM 684 C C . GLY A 1 87 ? 11.197 -8.378 -23.471 1.00 76.88 87 GLY A C 1
ATOM 685 O O . GLY A 1 87 ? 11.520 -7.215 -23.707 1.00 76.88 87 GLY A O 1
ATOM 686 N N . CYS A 1 88 ? 11.519 -9.377 -24.291 1.00 83.19 88 CYS A N 1
ATOM 687 C CA . CYS A 1 88 ? 12.339 -9.219 -25.497 1.00 83.19 88 CYS A CA 1
ATOM 688 C C . CYS A 1 88 ? 11.736 -8.255 -26.535 1.00 83.19 88 CYS A C 1
ATOM 690 O O . CYS A 1 88 ? 12.480 -7.658 -27.312 1.00 83.19 88 CYS A O 1
ATOM 692 N N . ARG A 1 89 ? 10.409 -8.067 -26.517 1.00 87.06 89 ARG A N 1
ATOM 693 C CA . ARG A 1 89 ? 9.669 -7.148 -27.395 1.00 87.06 89 ARG A CA 1
ATOM 694 C C . ARG A 1 89 ? 9.102 -5.920 -26.668 1.00 87.06 89 ARG A C 1
ATOM 696 O O . ARG A 1 89 ? 8.476 -5.069 -27.303 1.00 87.06 89 ARG A O 1
ATOM 703 N N . CYS A 1 90 ? 9.343 -5.784 -25.361 1.00 88.19 90 CYS A N 1
ATOM 704 C CA . CYS A 1 90 ? 8.744 -4.751 -24.500 1.00 88.19 90 CYS A CA 1
ATOM 705 C C . CYS A 1 90 ? 7.206 -4.756 -24.494 1.00 88.19 90 CYS A C 1
ATOM 707 O O . CYS A 1 90 ? 6.564 -3.727 -24.291 1.00 88.19 90 CYS A O 1
ATOM 709 N N . ASP A 1 91 ? 6.612 -5.904 -24.791 1.00 84.88 91 ASP A N 1
ATOM 710 C CA . ASP A 1 91 ? 5.175 -6.148 -24.877 1.00 84.88 91 ASP A CA 1
ATOM 711 C C . ASP A 1 91 ? 4.553 -6.514 -23.525 1.00 84.88 91 ASP A C 1
ATOM 713 O O . ASP A 1 91 ? 3.339 -6.407 -23.360 1.00 84.88 91 ASP A O 1
ATOM 717 N N . LEU A 1 92 ? 5.376 -6.867 -22.539 1.00 76.12 92 LEU A N 1
ATOM 718 C CA . LEU A 1 92 ? 4.937 -7.121 -21.175 1.00 76.12 92 LEU A CA 1
ATOM 719 C C . LEU A 1 92 ? 4.997 -5.830 -20.360 1.00 76.12 92 LEU A C 1
ATOM 721 O O . LEU A 1 92 ? 5.994 -5.107 -20.384 1.00 76.12 92 LEU A O 1
ATOM 725 N N . MET A 1 93 ? 3.942 -5.549 -19.600 1.00 73.12 93 MET A N 1
ATOM 726 C CA . MET A 1 93 ? 3.986 -4.507 -18.576 1.00 73.12 93 MET A CA 1
ATOM 727 C C . MET A 1 93 ? 4.731 -5.032 -17.353 1.00 73.12 93 MET A C 1
ATOM 729 O O . MET A 1 93 ? 4.619 -6.204 -16.997 1.00 73.12 93 MET A O 1
ATOM 733 N N . TYR A 1 94 ? 5.495 -4.159 -16.705 1.00 74.19 94 TYR A N 1
ATOM 734 C CA . TYR A 1 94 ? 6.134 -4.478 -15.440 1.00 74.19 94 TYR A CA 1
ATOM 735 C C . TYR A 1 94 ? 5.059 -4.686 -14.368 1.00 74.19 94 TYR A C 1
ATOM 737 O O . TYR A 1 94 ? 4.487 -3.723 -13.855 1.00 74.19 94 TYR A O 1
ATOM 745 N N . ASP A 1 95 ? 4.784 -5.946 -14.039 1.00 74.88 95 ASP A N 1
ATOM 746 C CA . ASP A 1 95 ? 3.926 -6.299 -12.918 1.00 74.88 95 ASP A CA 1
ATOM 747 C C . ASP A 1 95 ? 4.726 -6.191 -11.616 1.00 74.88 95 ASP A C 1
ATOM 749 O O . ASP A 1 95 ? 5.515 -7.070 -11.260 1.00 74.88 95 ASP A O 1
ATOM 753 N N . LYS A 1 96 ? 4.513 -5.091 -10.887 1.00 77.56 96 LYS A N 1
ATOM 754 C CA . LYS A 1 96 ? 5.115 -4.875 -9.565 1.00 77.56 96 LYS A CA 1
ATOM 755 C C . LYS A 1 96 ? 4.747 -5.957 -8.553 1.00 77.56 96 LYS A C 1
ATOM 757 O O . LYS A 1 96 ? 5.475 -6.105 -7.575 1.00 77.56 96 LYS A O 1
ATOM 762 N N . CYS A 1 97 ? 3.668 -6.702 -8.773 1.00 86.12 97 CYS A N 1
ATOM 763 C CA . CYS A 1 97 ? 3.258 -7.803 -7.916 1.00 86.12 97 CYS A CA 1
ATOM 764 C C . CYS A 1 97 ? 3.885 -9.149 -8.291 1.00 86.12 97 CYS A C 1
ATOM 766 O O . CYS A 1 97 ? 3.778 -10.078 -7.494 1.00 86.12 97 CYS A O 1
ATOM 768 N N . HIS A 1 98 ? 4.604 -9.257 -9.417 1.00 83.81 98 HIS A N 1
ATOM 769 C CA . HIS A 1 98 ? 5.171 -10.525 -9.889 1.00 83.81 98 HIS A CA 1
ATOM 770 C C . HIS A 1 98 ? 6.058 -11.218 -8.844 1.00 83.81 98 HIS A C 1
ATOM 772 O O . HIS A 1 98 ? 5.956 -12.421 -8.632 1.00 83.81 98 HIS A O 1
ATOM 778 N N . SER A 1 99 ? 6.908 -10.455 -8.153 1.00 85.06 99 SER A N 1
ATOM 779 C CA . SER A 1 99 ? 7.793 -10.981 -7.108 1.00 85.06 99 SER A CA 1
ATOM 780 C C . SER A 1 99 ? 7.178 -10.942 -5.703 1.00 85.06 99 SER A C 1
ATOM 782 O O . SER A 1 99 ? 7.921 -11.079 -4.738 1.00 85.06 99 SER A O 1
ATOM 784 N N . ASN A 1 100 ? 5.878 -10.647 -5.587 1.00 89.38 100 ASN A N 1
ATOM 785 C CA . ASN A 1 100 ? 5.169 -10.274 -4.360 1.00 89.38 100 ASN A CA 1
ATOM 786 C C . ASN A 1 100 ? 6.021 -9.426 -3.381 1.00 89.38 100 ASN A C 1
ATOM 788 O O . ASN A 1 100 ? 6.589 -9.946 -2.422 1.00 89.38 100 ASN A O 1
ATOM 792 N N . PRO A 1 101 ? 6.129 -8.102 -3.590 1.00 92.06 101 PRO A N 1
ATOM 793 C CA . PRO A 1 101 ? 6.937 -7.229 -2.738 1.00 92.06 101 PRO A CA 1
ATOM 794 C C . PRO A 1 101 ? 6.337 -6.975 -1.343 1.00 92.06 101 PRO A C 1
ATOM 796 O O . PRO A 1 101 ? 6.967 -6.277 -0.541 1.00 92.06 101 PRO A O 1
ATOM 799 N N . CYS A 1 102 ? 5.135 -7.479 -1.052 1.00 95.94 102 CYS A N 1
ATOM 800 C CA . CYS A 1 102 ? 4.521 -7.383 0.267 1.00 95.94 102 CYS A CA 1
ATOM 801 C C . CYS A 1 102 ? 5.204 -8.357 1.238 1.00 95.94 102 CYS A C 1
ATOM 803 O O . CYS A 1 102 ? 5.492 -9.504 0.903 1.00 95.94 102 CYS A O 1
ATOM 805 N N . ARG A 1 103 ? 5.503 -7.891 2.452 1.00 96.31 103 ARG A N 1
ATOM 806 C CA . ARG A 1 103 ? 6.080 -8.704 3.531 1.00 96.31 103 ARG A CA 1
ATOM 807 C C . ARG A 1 103 ? 4.974 -9.431 4.297 1.00 96.31 103 ARG A C 1
ATOM 809 O O . ARG A 1 103 ? 3.796 -9.158 4.087 1.00 96.31 103 ARG A O 1
ATOM 816 N N . ASN A 1 104 ? 5.376 -10.349 5.177 1.00 95.44 104 ASN A N 1
ATOM 817 C CA . ASN A 1 104 ? 4.510 -10.983 6.176 1.00 95.44 104 ASN A CA 1
ATOM 818 C C . ASN A 1 104 ? 3.203 -11.542 5.595 1.00 95.44 104 ASN A C 1
ATOM 820 O O . ASN A 1 104 ? 2.118 -11.254 6.082 1.00 95.44 104 ASN A O 1
ATOM 824 N N . HIS A 1 105 ? 3.321 -12.321 4.515 1.00 93.19 105 HIS A N 1
ATOM 825 C CA . HIS A 1 105 ? 2.188 -12.959 3.830 1.00 93.19 105 HIS A CA 1
ATOM 826 C C . HIS A 1 105 ? 1.151 -11.978 3.252 1.00 93.19 105 HIS A C 1
ATOM 828 O O . HIS A 1 105 ? 0.037 -12.378 2.917 1.00 93.19 105 HIS A O 1
ATOM 834 N N . GLY A 1 106 ? 1.518 -10.703 3.083 1.00 95.25 106 GLY A N 1
ATOM 835 C CA . GLY A 1 106 ? 0.668 -9.717 2.432 1.00 95.25 106 GLY A CA 1
ATOM 836 C C . GLY A 1 106 ? 0.363 -10.082 0.977 1.00 95.25 106 GLY A C 1
ATOM 837 O O . GLY A 1 106 ? 1.197 -10.640 0.255 1.00 95.25 106 GLY A O 1
ATOM 838 N N . THR A 1 107 ? -0.843 -9.733 0.534 1.00 94.94 107 THR A N 1
ATOM 839 C CA . THR A 1 107 ? -1.283 -9.933 -0.853 1.00 94.94 107 THR A CA 1
ATOM 840 C C . THR A 1 107 ? -1.056 -8.657 -1.651 1.00 94.94 107 THR A C 1
ATOM 842 O O . THR A 1 107 ? -1.592 -7.602 -1.311 1.00 94.94 107 THR A O 1
ATOM 845 N N . CYS A 1 108 ? -0.262 -8.746 -2.718 1.00 93.81 108 CYS A N 1
ATOM 846 C CA . CYS A 1 108 ? -0.021 -7.619 -3.611 1.00 93.81 108 CYS A CA 1
ATOM 847 C C . CYS A 1 108 ? -1.164 -7.461 -4.612 1.00 93.81 108 CYS A C 1
ATOM 849 O O . CYS A 1 108 ? -1.524 -8.407 -5.310 1.00 93.81 108 CYS A O 1
ATOM 851 N N . LEU A 1 109 ? -1.689 -6.243 -4.710 1.00 89.38 109 LEU A N 1
ATOM 852 C CA . LEU A 1 109 ? -2.653 -5.834 -5.716 1.00 89.38 109 LEU A CA 1
ATOM 853 C C . LEU A 1 109 ? -2.017 -4.805 -6.662 1.00 89.38 109 LEU A C 1
ATOM 855 O O . LEU A 1 109 ? -1.509 -3.772 -6.197 1.00 89.38 109 LEU A O 1
ATOM 859 N N . PRO A 1 110 ? -2.043 -5.050 -7.984 1.00 82.62 110 PRO A N 1
ATOM 860 C CA . PRO A 1 110 ? -1.574 -4.077 -8.956 1.00 82.62 110 PRO A CA 1
ATOM 861 C C . PRO A 1 110 ? -2.518 -2.869 -8.988 1.00 82.62 110 PRO A C 1
ATOM 863 O O . PRO A 1 110 ? -3.722 -2.992 -8.761 1.00 82.62 110 PRO A O 1
ATOM 866 N N . THR A 1 111 ? -1.983 -1.688 -9.299 1.00 79.44 111 THR A N 1
ATOM 867 C CA . THR A 1 111 ? -2.789 -0.473 -9.495 1.00 79.44 111 THR A CA 1
ATOM 868 C C . THR A 1 111 ? -2.706 0.015 -10.940 1.00 79.44 111 THR A C 1
ATOM 870 O O . THR A 1 111 ? -1.835 -0.395 -11.705 1.00 79.44 111 THR A O 1
ATOM 873 N N . ILE A 1 112 ? -3.604 0.932 -11.317 1.00 70.94 112 ILE A N 1
ATOM 874 C CA . ILE A 1 112 ? -3.631 1.547 -12.658 1.00 70.94 112 ILE A CA 1
ATOM 875 C C . ILE A 1 112 ? -2.338 2.331 -12.935 1.00 70.94 112 ILE A C 1
ATOM 877 O O . ILE A 1 112 ? -1.917 2.479 -14.083 1.00 70.94 112 ILE A O 1
ATOM 881 N N . LYS A 1 113 ? -1.684 2.834 -11.884 1.00 70.88 113 LYS A N 1
ATOM 882 C CA . LYS A 1 113 ? -0.399 3.510 -12.006 1.00 70.88 113 LYS A CA 1
ATOM 883 C C . LYS A 1 113 ? 0.712 2.465 -11.886 1.00 70.88 113 LYS A C 1
ATOM 885 O O . LYS A 1 113 ? 0.903 1.912 -10.809 1.00 70.88 113 LYS A O 1
ATOM 890 N N . PRO A 1 114 ? 1.538 2.257 -12.921 1.00 65.19 114 PRO A N 1
ATOM 891 C CA . PRO A 1 114 ? 2.564 1.210 -12.911 1.00 65.19 114 PRO A CA 1
ATOM 892 C C . PRO A 1 114 ? 3.666 1.425 -11.855 1.00 65.19 114 PRO A C 1
ATOM 894 O O . PRO A 1 114 ? 4.481 0.538 -11.608 1.00 65.19 114 PRO A O 1
ATOM 897 N N . GLN A 1 115 ? 3.711 2.600 -11.215 1.00 69.00 115 GLN A N 1
ATOM 898 C CA . GLN A 1 115 ? 4.607 2.892 -10.096 1.00 69.00 115 GLN A CA 1
ATOM 899 C C . GLN A 1 115 ? 4.021 2.552 -8.723 1.00 69.00 115 GLN A C 1
ATOM 901 O O . GLN A 1 115 ? 4.792 2.426 -7.771 1.00 69.00 115 GLN A O 1
ATOM 906 N N . GLU A 1 116 ? 2.712 2.362 -8.613 1.00 79.88 116 GLU A N 1
ATOM 907 C CA . GLU A 1 116 ? 2.017 2.145 -7.349 1.00 79.88 116 GLU A CA 1
ATOM 908 C C . GLU A 1 116 ? 1.539 0.686 -7.252 1.00 79.88 116 GLU A C 1
ATOM 910 O O . GLU A 1 116 ? 1.176 0.048 -8.241 1.00 79.88 116 GLU A O 1
ATOM 915 N N . LEU A 1 117 ? 1.565 0.147 -6.038 1.00 87.69 117 LEU A N 1
ATOM 916 C CA . LEU A 1 117 ? 0.991 -1.147 -5.678 1.00 87.69 117 LEU A CA 1
ATOM 917 C C . LEU A 1 117 ? 0.271 -0.986 -4.345 1.00 87.69 117 LEU A C 1
ATOM 919 O O . LEU A 1 117 ? 0.620 -0.094 -3.566 1.00 87.69 117 LEU A O 1
ATOM 923 N N . ILE A 1 118 ? -0.691 -1.857 -4.069 1.00 92.06 118 I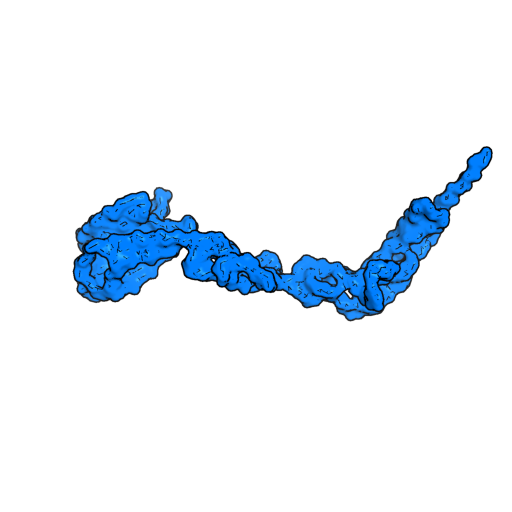LE A N 1
ATOM 924 C CA . ILE A 1 118 ? -1.364 -1.918 -2.772 1.00 92.06 118 ILE A CA 1
ATOM 925 C C . ILE A 1 118 ? -1.032 -3.265 -2.141 1.00 92.06 118 ILE A C 1
ATOM 927 O O . ILE A 1 118 ? -1.234 -4.303 -2.762 1.00 92.06 118 ILE A O 1
ATOM 931 N N . CYS A 1 119 ? -0.523 -3.253 -0.912 1.00 96.00 119 CYS A N 1
ATOM 932 C CA . CYS A 1 119 ? -0.377 -4.466 -0.117 1.00 96.00 119 CYS A CA 1
ATOM 933 C C . CYS A 1 119 ? -1.564 -4.594 0.833 1.00 96.00 119 CYS A C 1
ATOM 935 O O . CYS A 1 119 ? -1.767 -3.733 1.689 1.00 96.00 119 CYS A O 1
ATOM 937 N N . LEU A 1 120 ? -2.330 -5.672 0.687 1.00 96.19 120 LEU A N 1
ATOM 938 C CA . LEU A 1 120 ? -3.314 -6.082 1.680 1.00 96.19 120 LEU A CA 1
ATOM 939 C C . LEU A 1 120 ? -2.599 -6.865 2.779 1.00 96.19 120 LEU A C 1
ATOM 941 O O . LEU A 1 120 ? -2.019 -7.918 2.510 1.00 96.19 120 LEU A O 1
ATOM 945 N N . CYS A 1 121 ? -2.622 -6.326 3.994 1.00 95.25 121 CYS A N 1
ATOM 946 C CA . CYS A 1 121 ? -1.986 -6.932 5.158 1.00 95.25 121 CYS A CA 1
ATOM 947 C C . CYS A 1 121 ? -2.944 -7.866 5.891 1.00 95.25 121 CYS A C 1
ATOM 949 O O . CYS A 1 121 ? -4.163 -7.709 5.805 1.00 95.25 121 CYS A O 1
ATOM 951 N N . ASP A 1 122 ? -2.376 -8.824 6.614 1.00 93.25 122 ASP A N 1
ATOM 952 C CA . ASP A 1 122 ? -3.132 -9.680 7.519 1.00 93.25 122 ASP A CA 1
ATOM 953 C C . ASP A 1 122 ? -3.594 -8.916 8.780 1.00 93.25 122 ASP A C 1
ATOM 955 O O . ASP A 1 122 ? -3.443 -7.695 8.919 1.00 93.25 122 ASP A O 1
ATOM 959 N N . GLU A 1 123 ? -4.186 -9.645 9.725 1.00 88.25 123 GLU A N 1
ATOM 960 C CA . GLU A 1 123 ? -4.690 -9.065 10.967 1.00 88.25 123 GLU A CA 1
ATOM 961 C C . GLU A 1 123 ? -3.578 -8.467 11.847 1.00 88.25 123 GLU A C 1
ATOM 963 O O . GLU A 1 123 ? -3.834 -7.498 12.565 1.00 88.25 123 GLU A O 1
ATOM 968 N N . TYR A 1 124 ? -2.343 -8.965 11.751 1.00 90.88 124 TYR A N 1
ATOM 969 C CA . TYR A 1 124 ? -1.248 -8.665 12.678 1.00 90.88 124 TYR A CA 1
ATOM 970 C C . TYR A 1 124 ? -0.237 -7.654 12.140 1.00 90.88 124 TYR A C 1
ATOM 972 O O . TYR A 1 124 ? 0.565 -7.143 12.915 1.00 90.88 124 TYR A O 1
ATOM 980 N N . HIS A 1 125 ? -0.278 -7.318 10.853 1.00 92.88 125 HIS A N 1
ATOM 981 C CA . HIS A 1 125 ? 0.706 -6.442 10.221 1.00 92.88 125 HIS A CA 1
ATOM 982 C C . HIS A 1 125 ? 0.080 -5.199 9.585 1.00 92.88 125 HIS A C 1
ATOM 984 O O . HIS A 1 125 ? -1.113 -5.138 9.285 1.00 92.88 125 HIS A O 1
ATOM 990 N N . TYR A 1 126 ? 0.898 -4.168 9.380 1.00 91.81 126 TYR A N 1
ATOM 991 C CA . TYR A 1 126 ? 0.507 -2.921 8.731 1.00 91.81 126 TYR A CA 1
ATOM 992 C C . TYR A 1 126 ? 1.688 -2.241 8.015 1.00 91.81 126 TYR A C 1
ATOM 994 O O . TYR A 1 126 ? 2.821 -2.732 7.985 1.00 91.81 126 TYR A O 1
ATOM 1002 N N . GLY A 1 127 ? 1.414 -1.084 7.409 1.00 91.56 127 GLY A N 1
ATOM 1003 C CA . GLY A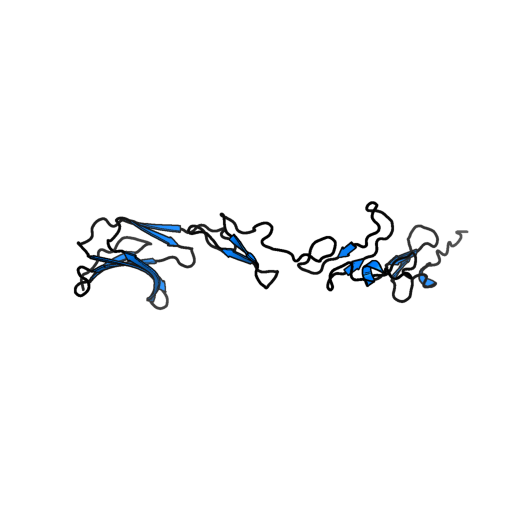 1 127 ? 2.375 -0.307 6.629 1.00 91.56 127 GLY A CA 1
ATOM 1004 C C . GLY A 1 127 ? 2.261 -0.575 5.128 1.00 91.56 127 GLY A C 1
ATOM 1005 O O . GLY A 1 127 ? 1.562 -1.482 4.692 1.00 91.56 127 GLY A O 1
ATOM 1006 N N . TYR A 1 128 ? 2.956 0.227 4.317 1.00 92.06 128 TYR A N 1
ATOM 1007 C CA . TYR A 1 128 ? 2.795 0.202 2.854 1.00 92.06 128 TYR A CA 1
ATOM 1008 C C . TYR A 1 128 ? 3.158 -1.144 2.196 1.00 92.06 128 TYR A C 1
ATOM 1010 O O . TYR A 1 128 ? 2.706 -1.426 1.089 1.00 92.06 128 TYR A O 1
ATOM 1018 N N . ARG A 1 129 ? 3.982 -1.960 2.865 1.00 94.44 129 ARG A N 1
ATOM 1019 C CA . ARG A 1 129 ? 4.378 -3.314 2.457 1.00 94.44 129 ARG A CA 1
ATOM 1020 C C . ARG A 1 129 ? 4.085 -4.360 3.531 1.00 94.44 129 ARG A C 1
ATOM 1022 O O . ARG A 1 129 ? 4.701 -5.419 3.494 1.00 94.44 129 ARG A O 1
ATOM 1029 N N . CYS A 1 130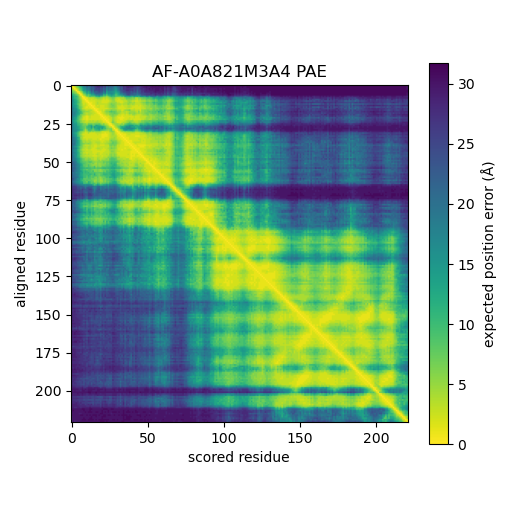 ? 3.197 -4.081 4.486 1.00 95.56 130 CYS A N 1
ATOM 1030 C CA . CYS A 1 130 ? 2.909 -4.987 5.608 1.00 95.56 130 CYS A CA 1
ATOM 1031 C C . CYS A 1 130 ? 4.154 -5.358 6.429 1.00 95.56 130 CYS A C 1
ATOM 1033 O O . CYS A 1 130 ? 4.255 -6.452 6.971 1.00 95.56 130 CYS A O 1
ATOM 1035 N N . GLN A 1 131 ? 5.144 -4.464 6.469 1.00 94.94 131 GLN A N 1
ATOM 1036 C CA . GLN A 1 131 ? 6.442 -4.718 7.088 1.00 94.94 131 GLN A CA 1
ATOM 1037 C C . GLN A 1 131 ? 6.480 -4.411 8.588 1.00 94.94 131 GLN A C 1
ATOM 1039 O O . GLN A 1 131 ? 7.486 -4.691 9.229 1.00 94.94 131 GLN A O 1
ATOM 1044 N N . LEU A 1 132 ? 5.438 -3.767 9.114 1.00 92.44 132 LEU A N 1
ATOM 1045 C CA . LEU A 1 132 ? 5.332 -3.394 10.519 1.00 92.44 132 LEU A CA 1
ATOM 1046 C C . LEU A 1 132 ? 4.354 -4.334 11.215 1.00 92.44 132 LEU A C 1
ATOM 1048 O O . LEU A 1 132 ? 3.344 -4.715 10.628 1.00 92.44 132 LEU A O 1
ATOM 1052 N N . GLU A 1 133 ? 4.641 -4.678 12.462 1.00 90.50 133 GLU A N 1
ATOM 1053 C CA . GLU A 1 133 ? 3.777 -5.498 13.310 1.00 90.50 133 GLU A CA 1
ATOM 1054 C C . GLU A 1 133 ? 2.873 -4.601 14.153 1.00 90.50 133 GLU A C 1
ATOM 1056 O O . GLU A 1 133 ? 3.328 -3.629 14.761 1.00 90.50 133 GLU A O 1
ATOM 1061 N N . LYS A 1 134 ? 1.582 -4.923 14.202 1.00 87.94 134 LYS A N 1
ATOM 1062 C CA . LYS A 1 134 ? 0.640 -4.276 15.111 1.00 87.94 134 LYS A CA 1
ATOM 1063 C C . LYS A 1 134 ? 0.979 -4.659 16.544 1.00 87.94 134 LYS A C 1
ATOM 1065 O O . LYS A 1 134 ? 1.340 -5.796 16.842 1.00 87.94 134 LYS A O 1
ATOM 1070 N N . ARG A 1 135 ? 0.804 -3.710 17.455 1.00 85.06 135 ARG A N 1
ATOM 1071 C CA . ARG A 1 135 ? 0.943 -3.954 18.890 1.00 85.06 135 ARG A CA 1
ATOM 1072 C C . ARG A 1 135 ? -0.381 -4.454 19.448 1.00 85.06 135 ARG A C 1
ATOM 1074 O O . ARG A 1 135 ? -1.445 -4.064 18.975 1.00 85.06 135 ARG A O 1
ATOM 1081 N N . ALA A 1 136 ? -0.312 -5.296 20.472 1.00 81.31 136 ALA A N 1
ATOM 1082 C CA . ALA A 1 136 ? -1.485 -5.793 21.175 1.00 81.31 136 ALA A CA 1
ATOM 1083 C C . ALA A 1 136 ? -1.657 -5.066 22.512 1.00 81.31 136 ALA A C 1
ATOM 1085 O O . ALA A 1 136 ? -0.745 -5.057 23.337 1.00 81.31 136 ALA A O 1
ATOM 1086 N N . SER A 1 137 ? -2.845 -4.515 22.754 1.00 78.06 137 SER A N 1
ATOM 1087 C CA . SER A 1 137 ? -3.302 -4.176 24.101 1.00 78.06 137 SER A CA 1
ATOM 1088 C C . SER A 1 137 ? -4.123 -5.345 24.626 1.00 78.06 137 SER A C 1
ATOM 1090 O O . SER A 1 137 ? -5.054 -5.809 23.958 1.00 78.06 137 SER A O 1
ATOM 1092 N N . ARG A 1 138 ? -3.755 -5.840 25.810 1.00 80.31 138 ARG A N 1
ATOM 1093 C CA . ARG A 1 138 ? -4.489 -6.881 26.528 1.00 80.31 138 ARG A CA 1
ATOM 1094 C C . ARG A 1 138 ? -4.900 -6.335 27.883 1.00 80.31 138 ARG A C 1
ATOM 1096 O O . ARG A 1 138 ? -4.056 -6.142 28.754 1.00 80.31 138 ARG A O 1
ATOM 1103 N N . LEU A 1 139 ? -6.197 -6.118 28.056 1.00 78.38 139 LEU A N 1
ATOM 1104 C CA . LEU A 1 139 ? -6.768 -5.659 29.318 1.00 78.38 139 LEU A CA 1
ATOM 1105 C C . LEU A 1 139 ? -7.482 -6.815 30.006 1.00 78.38 139 LEU A C 1
ATOM 1107 O O . LEU A 1 139 ? -8.254 -7.543 29.379 1.00 78.38 139 LEU A O 1
ATOM 1111 N N . TYR A 1 140 ? -7.208 -6.968 31.296 1.00 79.25 140 TYR A N 1
ATOM 1112 C CA . TYR A 1 140 ? -7.789 -7.998 32.144 1.00 79.25 140 TYR A CA 1
ATOM 1113 C C . TYR A 1 140 ? -8.978 -7.411 32.894 1.00 79.25 140 TYR A C 1
ATOM 1115 O O . TYR A 1 140 ? -8.825 -6.431 33.623 1.00 79.25 140 TYR A O 1
ATOM 1123 N N . VAL A 1 141 ? -10.149 -8.023 32.742 1.00 77.56 141 VAL A N 1
ATOM 1124 C CA . VAL A 1 141 ? -11.328 -7.649 33.521 1.00 77.56 141 VAL A CA 1
ATOM 1125 C C . VAL A 1 141 ? -11.448 -8.611 34.694 1.00 77.56 141 VAL A C 1
ATOM 1127 O O . VAL A 1 141 ? -11.746 -9.787 34.517 1.00 77.56 141 VAL A O 1
ATOM 1130 N N . THR A 1 142 ? -11.183 -8.122 35.905 1.00 74.69 142 THR A N 1
ATOM 1131 C CA . THR A 1 142 ? -11.171 -8.962 37.114 1.00 74.69 142 THR A CA 1
ATOM 1132 C C . THR A 1 142 ? -12.541 -9.083 37.773 1.00 74.69 142 THR A C 1
ATOM 1134 O O . THR A 1 142 ? -12.810 -10.085 38.434 1.00 74.69 142 THR A O 1
ATOM 1137 N N . LYS A 1 143 ? -13.411 -8.080 37.607 1.00 74.69 143 LYS A N 1
ATOM 1138 C CA . LYS A 1 143 ? -14.779 -8.051 38.138 1.00 74.69 143 LYS A CA 1
ATOM 1139 C C . LYS A 1 143 ? -15.677 -7.229 37.219 1.00 74.69 143 LYS A C 1
ATOM 1141 O O . LYS A 1 143 ? -15.334 -6.098 36.888 1.00 74.69 143 LYS A O 1
ATOM 1146 N N . SER A 1 144 ? -16.840 -7.768 36.866 1.00 75.00 144 SER A N 1
ATOM 1147 C CA . SER A 1 144 ? -17.907 -7.019 36.202 1.00 75.00 144 SER A CA 1
ATOM 1148 C C . SER A 1 144 ? -19.265 -7.366 36.812 1.00 75.00 144 SER A C 1
ATOM 1150 O O . SER A 1 144 ? -19.478 -8.521 37.190 1.00 75.00 144 SER A O 1
ATOM 1152 N N . PRO A 1 145 ? -20.192 -6.399 36.918 1.00 77.75 145 PRO A N 1
ATOM 1153 C CA . PRO A 1 145 ? -21.578 -6.702 37.255 1.00 77.75 145 PRO A CA 1
ATOM 1154 C C . PRO A 1 145 ? -22.212 -7.606 36.179 1.00 77.75 145 PRO A C 1
ATOM 1156 O O . PRO A 1 145 ? -21.728 -7.615 35.048 1.00 77.75 145 PRO A O 1
ATOM 1159 N N . PRO A 1 146 ? -23.271 -8.369 36.506 1.00 80.94 146 PRO A N 1
ATOM 1160 C CA . PRO A 1 146 ? -23.999 -9.182 35.531 1.00 80.94 146 PRO A CA 1
ATOM 1161 C C . PRO A 1 146 ? -24.689 -8.297 34.491 1.00 80.94 146 PRO A C 1
ATOM 1163 O O . PRO A 1 146 ? -25.292 -7.296 34.850 1.00 80.94 146 PRO A O 1
ATOM 1166 N N . HIS A 1 147 ? -24.642 -8.670 33.216 1.00 85.38 147 HIS A N 1
ATOM 1167 C CA . HIS A 1 147 ? -25.118 -7.845 32.103 1.00 85.38 147 HIS A CA 1
ATOM 1168 C C . HIS A 1 147 ? -25.490 -8.703 30.885 1.00 85.38 147 HIS A C 1
ATOM 1170 O O . HIS A 1 147 ? -25.008 -9.826 30.733 1.00 85.38 147 HIS A O 1
ATOM 1176 N N . GLN A 1 148 ? -26.358 -8.175 30.017 1.00 84.69 148 GLN A N 1
ATOM 1177 C CA . GLN A 1 148 ? -26.868 -8.865 28.819 1.00 84.69 148 GLN A CA 1
ATOM 1178 C C . GLN A 1 148 ? -26.176 -8.450 27.520 1.00 84.69 148 GLN A C 1
ATOM 1180 O O . GLN A 1 148 ? -26.279 -9.155 26.519 1.00 84.69 148 GLN A O 1
ATOM 1185 N N . ALA A 1 149 ? -25.529 -7.286 27.517 1.00 87.56 149 ALA A N 1
ATOM 1186 C CA . ALA A 1 149 ? -24.754 -6.813 26.385 1.00 87.56 149 ALA A CA 1
ATOM 1187 C C . ALA A 1 149 ? -23.611 -5.919 2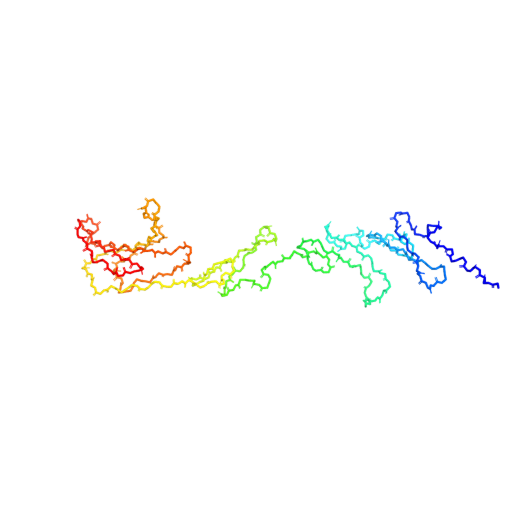6.859 1.00 87.56 149 ALA A C 1
ATOM 1189 O O . ALA A 1 149 ? -23.710 -5.204 27.862 1.00 87.56 149 ALA A O 1
ATOM 1190 N N . THR A 1 150 ? -22.521 -5.946 26.108 1.00 88.75 150 THR A N 1
ATOM 1191 C CA . THR A 1 150 ? -21.345 -5.115 26.309 1.00 88.75 150 THR A CA 1
ATOM 1192 C C . THR A 1 150 ? -21.036 -4.371 25.027 1.00 88.75 150 THR A C 1
ATOM 1194 O O . THR A 1 150 ? -20.957 -4.974 23.963 1.00 88.75 150 THR A O 1
ATOM 1197 N N . VAL A 1 151 ? -20.772 -3.073 25.133 1.00 91.50 151 VAL A N 1
ATOM 1198 C CA . VAL A 1 151 ? -20.136 -2.312 24.056 1.00 91.50 151 VAL A CA 1
ATOM 1199 C C . VAL A 1 151 ? -18.747 -1.899 24.523 1.00 91.50 151 VAL A C 1
ATOM 1201 O O . VAL A 1 151 ? -18.615 -1.214 25.536 1.00 91.50 151 VAL A O 1
ATOM 1204 N N . VAL A 1 152 ? -17.714 -2.316 23.792 1.00 91.12 152 VAL A N 1
ATOM 1205 C CA . VAL A 1 152 ? -16.318 -1.942 24.055 1.00 91.12 152 VAL A CA 1
ATOM 1206 C C . VAL A 1 152 ? -15.883 -0.958 22.984 1.00 91.12 152 VAL A C 1
ATOM 1208 O O . VAL A 1 152 ? -15.936 -1.268 21.794 1.00 91.12 152 VAL A O 1
ATOM 1211 N N . GLN A 1 153 ? -15.458 0.227 23.406 1.00 92.50 153 GLN A N 1
ATOM 1212 C CA . GLN A 1 153 ? -15.052 1.315 22.525 1.00 92.50 153 GLN A CA 1
ATOM 1213 C C . GLN A 1 153 ? -13.624 1.743 22.860 1.00 92.50 153 GLN A C 1
ATOM 1215 O O . GLN A 1 153 ? -13.306 2.020 24.014 1.00 92.50 153 GLN A O 1
ATOM 1220 N N . TYR A 1 154 ? -12.772 1.807 21.845 1.00 91.06 154 TYR A N 1
ATOM 1221 C CA . TYR A 1 154 ? -11.397 2.283 21.937 1.00 91.06 154 TYR A CA 1
ATOM 1222 C C . TYR A 1 154 ? -11.340 3.699 21.382 1.00 91.06 154 TYR A C 1
ATOM 1224 O O . TYR A 1 154 ? -11.845 3.959 20.287 1.00 91.06 154 TYR A O 1
ATOM 1232 N N . PHE A 1 155 ? -10.719 4.603 22.129 1.00 90.56 155 PHE A N 1
ATOM 1233 C CA . PHE A 1 155 ? -10.606 6.010 21.780 1.00 90.56 155 PHE A CA 1
ATOM 1234 C C . PHE A 1 155 ? -9.147 6.448 21.733 1.00 90.56 155 PHE A C 1
ATOM 1236 O O . PHE A 1 155 ? -8.352 6.119 22.621 1.00 90.56 155 PHE A O 1
ATOM 1243 N N . ASP A 1 156 ? -8.822 7.249 20.724 1.00 89.62 156 ASP A N 1
ATOM 1244 C CA . ASP A 1 156 ? -7.694 8.168 20.806 1.00 89.62 156 ASP A CA 1
ATOM 1245 C C . ASP A 1 156 ? -8.162 9.480 21.459 1.00 89.62 156 ASP A C 1
ATOM 1247 O O . ASP A 1 156 ? -9.321 9.884 21.343 1.00 89.62 156 ASP A O 1
ATOM 1251 N N . ILE A 1 157 ? -7.258 10.136 22.178 1.00 87.00 157 ILE A N 1
ATOM 1252 C CA . ILE A 1 157 ? -7.499 11.422 22.828 1.00 87.00 157 ILE A CA 1
ATOM 1253 C C . ILE A 1 157 ? -6.715 12.479 22.063 1.00 87.00 157 ILE A C 1
ATOM 1255 O O . ILE A 1 157 ? -5.476 12.475 22.057 1.00 87.00 157 ILE A O 1
ATOM 1259 N N . ASN A 1 158 ? -7.440 13.420 21.456 1.00 86.94 158 ASN A N 1
ATOM 1260 C CA . ASN A 1 158 ? -6.831 14.607 20.881 1.00 86.94 158 ASN A CA 1
ATOM 1261 C C . ASN A 1 158 ? -6.510 15.594 22.009 1.00 86.94 158 ASN A C 1
ATOM 1263 O O . ASN A 1 158 ? -7.388 16.305 22.483 1.00 86.94 158 ASN A O 1
ATOM 1267 N N . PHE A 1 159 ? -5.246 15.666 22.425 1.00 83.25 159 PHE A N 1
ATOM 1268 C CA . PHE A 1 159 ? -4.820 16.534 23.530 1.00 83.25 159 PHE A CA 1
ATOM 1269 C C . PHE A 1 159 ? -4.932 18.039 23.244 1.00 83.25 159 PHE A C 1
ATOM 1271 O O . PHE A 1 159 ? -4.859 18.830 24.177 1.00 83.25 159 PHE A O 1
ATOM 1278 N N . VAL A 1 160 ? -5.125 18.442 21.984 1.00 89.38 160 VAL A N 1
ATOM 1279 C CA . VAL A 1 160 ? -5.312 19.852 21.615 1.00 89.38 160 VAL A CA 1
ATOM 1280 C C . VAL A 1 160 ? -6.771 20.269 21.780 1.00 89.38 160 VAL A C 1
ATOM 1282 O O . VAL A 1 160 ? -7.049 21.319 22.346 1.00 89.38 160 VAL A O 1
ATOM 1285 N N . SER A 1 161 ? -7.709 19.452 21.291 1.00 91.88 161 SER A N 1
ATOM 1286 C CA . SER A 1 161 ? -9.150 19.754 21.364 1.00 91.88 161 SER A CA 1
ATOM 1287 C C . SER A 1 161 ? -9.866 19.111 22.552 1.00 91.88 161 SER A C 1
ATOM 1289 O O . SER A 1 161 ? -11.036 19.398 22.771 1.00 91.88 161 SER A O 1
ATOM 1291 N N . LEU A 1 162 ? -9.182 18.235 23.296 1.00 86.38 162 LEU A N 1
ATOM 1292 C CA . LEU A 1 162 ? -9.724 17.398 24.374 1.00 86.38 162 LEU A CA 1
ATOM 1293 C C . LEU A 1 162 ? -10.905 16.507 23.947 1.00 86.38 162 LEU A C 1
ATOM 1295 O O . LEU A 1 162 ? -11.656 16.015 24.785 1.00 86.38 162 LEU A O 1
ATOM 1299 N N . ASN A 1 163 ? -11.044 16.251 22.645 1.00 90.62 163 ASN A N 1
ATOM 1300 C CA . ASN A 1 163 ? -12.083 15.385 22.105 1.00 90.62 163 ASN A CA 1
ATOM 1301 C C . ASN A 1 163 ? -11.649 13.915 22.092 1.00 90.62 163 ASN A C 1
ATOM 1303 O O . ASN A 1 163 ? -10.500 13.585 21.775 1.00 90.62 163 ASN A O 1
ATOM 1307 N N . LEU A 1 164 ? -12.613 13.035 22.373 1.00 90.62 164 LEU A N 1
ATOM 1308 C CA . LEU A 1 164 ? -12.484 11.592 22.192 1.00 90.62 164 LEU A CA 1
ATOM 1309 C C . LEU A 1 164 ? -12.756 11.226 20.729 1.00 90.62 164 LEU A C 1
ATOM 1311 O O . LEU A 1 164 ? -13.834 11.498 20.200 1.00 90.62 164 LEU A O 1
ATOM 1315 N N . LEU A 1 165 ? -11.789 10.581 20.083 1.00 91.94 165 LEU A N 1
ATOM 1316 C CA . LEU A 1 165 ? -11.891 10.099 18.708 1.00 91.94 165 LEU A CA 1
ATOM 1317 C C . LEU A 1 165 ? -12.131 8.592 18.734 1.00 91.94 165 LEU A C 1
ATOM 1319 O O . LEU A 1 165 ? -11.245 7.833 19.126 1.00 91.94 165 LEU A O 1
ATOM 1323 N N . LEU A 1 166 ? -13.337 8.156 18.357 1.00 91.94 166 LEU A N 1
ATOM 1324 C CA . LEU A 1 166 ? -13.668 6.732 18.310 1.00 91.94 166 LEU A CA 1
ATOM 1325 C C . LEU A 1 166 ? -12.815 6.044 17.240 1.00 91.94 166 LEU A C 1
ATOM 1327 O O . LEU A 1 166 ? -12.948 6.328 16.052 1.00 91.94 166 LEU A O 1
ATOM 1331 N N . VAL A 1 167 ? -11.960 5.129 17.681 1.00 90.81 167 VAL A N 1
ATOM 1332 C CA . VAL A 1 167 ? -11.044 4.363 16.832 1.00 90.81 167 VAL A CA 1
ATOM 1333 C C . VAL A 1 167 ? -11.677 3.042 16.415 1.00 90.81 167 VAL A C 1
ATOM 1335 O O . VAL A 1 167 ? -11.644 2.658 15.249 1.00 90.81 167 VAL A O 1
ATOM 1338 N N . TYR A 1 168 ? -12.248 2.334 17.385 1.00 90.31 168 TYR A N 1
ATOM 1339 C CA . TYR A 1 168 ? -12.794 1.004 17.178 1.00 90.31 168 TYR A CA 1
ATOM 1340 C C . TYR A 1 168 ? -13.922 0.750 18.167 1.00 90.31 168 TYR A C 1
ATOM 1342 O O . TYR A 1 168 ? -13.859 1.183 19.319 1.00 90.31 168 TYR A O 1
ATOM 1350 N N . GLN A 1 169 ? -14.950 0.033 17.726 1.00 93.06 169 GLN A N 1
ATOM 1351 C CA . GLN A 1 169 ? -16.018 -0.431 18.594 1.00 93.06 169 GLN A CA 1
ATOM 1352 C C . GLN A 1 169 ? -16.400 -1.861 18.258 1.00 93.06 169 GLN A C 1
ATOM 1354 O O . GLN A 1 169 ? -16.393 -2.269 17.097 1.00 93.06 169 GLN A O 1
ATOM 1359 N N . ARG A 1 170 ? -16.789 -2.592 19.292 1.00 91.31 170 ARG A N 1
ATOM 1360 C CA . ARG A 1 170 ? -17.339 -3.938 19.192 1.00 91.31 170 ARG A CA 1
ATOM 1361 C C . ARG A 1 170 ? -18.477 -4.095 20.184 1.00 91.31 170 ARG A C 1
ATOM 1363 O O . ARG A 1 170 ? -18.501 -3.433 21.224 1.00 91.31 170 ARG A O 1
ATOM 1370 N N . VAL A 1 171 ? -19.407 -4.972 19.838 1.00 90.94 171 VAL A N 1
ATOM 1371 C CA . VAL A 1 171 ? -20.531 -5.346 20.689 1.00 90.94 171 VAL A CA 1
ATOM 1372 C C . VAL A 1 171 ? -20.405 -6.830 20.972 1.00 90.94 171 VAL A C 1
ATOM 1374 O O . VAL A 1 171 ? -20.305 -7.629 20.044 1.00 90.94 171 VAL A O 1
ATOM 1377 N N . ASP A 1 172 ? -20.404 -7.182 22.246 1.00 87.75 172 ASP A N 1
ATOM 1378 C CA . ASP A 1 172 ? -20.361 -8.557 22.714 1.00 87.75 172 ASP A CA 1
ATOM 1379 C C . ASP A 1 172 ? -21.624 -8.848 23.529 1.00 87.75 172 ASP A C 1
ATOM 1381 O O . ASP A 1 172 ? -22.130 -7.983 24.244 1.00 87.75 172 ASP A O 1
ATOM 1385 N N . VAL A 1 173 ? -22.130 -10.079 23.456 1.00 85.75 173 VAL A N 1
ATOM 1386 C CA . VAL A 1 173 ? -23.272 -10.517 24.283 1.00 85.75 173 VAL A CA 1
ATOM 1387 C C . VAL A 1 173 ? -22.870 -10.571 25.764 1.00 85.75 173 VAL A C 1
ATOM 1389 O O . VAL A 1 173 ? -23.635 -10.208 26.649 1.00 85.75 173 VAL A O 1
ATOM 1392 N N . HIS A 1 174 ? -21.625 -10.955 26.042 1.00 82.25 174 HIS A N 1
ATOM 1393 C CA . HIS A 1 174 ? -21.052 -10.971 27.383 1.00 82.25 174 HIS A CA 1
ATOM 1394 C C . HIS A 1 174 ? -19.669 -10.322 27.366 1.00 82.25 174 HIS A C 1
ATOM 1396 O O . HIS A 1 174 ? -18.975 -10.346 26.352 1.00 82.25 174 HIS A O 1
ATOM 1402 N N . LEU A 1 175 ? -19.249 -9.762 28.501 1.00 83.06 175 LEU A N 1
ATOM 1403 C CA . LEU A 1 175 ? -17.939 -9.126 28.618 1.00 83.06 175 LEU A CA 1
ATOM 1404 C C . LEU A 1 175 ? -16.889 -10.236 28.715 1.00 83.06 175 LEU A C 1
ATOM 1406 O O . LEU A 1 175 ? -16.972 -11.047 29.640 1.00 83.06 175 LEU A O 1
ATOM 1410 N N . PRO A 1 176 ? -15.908 -10.300 27.804 1.00 81.25 176 PRO A N 1
ATOM 1411 C CA . PRO A 1 176 ? -14.864 -11.299 27.912 1.00 81.25 176 PRO A CA 1
ATOM 1412 C C . PRO A 1 176 ? -13.892 -10.948 29.039 1.00 81.25 176 PRO A C 1
ATOM 1414 O O . PRO A 1 176 ? -13.620 -9.780 29.312 1.00 81.25 176 PRO A O 1
ATOM 1417 N N . ASN A 1 177 ? -13.282 -11.980 29.626 1.00 79.56 177 ASN A N 1
ATOM 1418 C CA . ASN A 1 177 ? -12.253 -11.830 30.664 1.00 79.56 177 ASN A CA 1
ATOM 1419 C C . ASN A 1 177 ? -11.022 -11.049 30.171 1.00 79.56 177 ASN A C 1
ATOM 1421 O O . ASN A 1 177 ? -10.303 -10.442 30.968 1.00 79.56 177 ASN A O 1
ATOM 1425 N N . PHE A 1 178 ? -10.776 -11.074 28.857 1.00 81.38 178 PHE A N 1
ATOM 1426 C CA . PHE A 1 178 ? -9.693 -10.343 28.214 1.00 81.38 178 PHE A CA 1
ATOM 1427 C C . PHE A 1 178 ? -10.231 -9.512 27.055 1.00 81.38 178 PHE A C 1
ATOM 1429 O O . PHE A 1 178 ? -10.842 -10.041 26.123 1.00 81.38 178 PHE A O 1
ATOM 1436 N N . LEU A 1 179 ? -9.932 -8.220 27.077 1.00 83.44 179 LEU A N 1
ATOM 1437 C CA . LEU A 1 179 ? -10.123 -7.347 25.929 1.00 83.44 179 LEU A CA 1
ATOM 1438 C C . LEU A 1 179 ? -8.805 -7.288 25.163 1.00 83.44 179 LEU A C 1
ATOM 1440 O O . LEU A 1 179 ? -7.814 -6.752 25.660 1.00 83.44 179 LEU A O 1
ATOM 1444 N N . HIS A 1 180 ? -8.804 -7.877 23.970 1.00 82.69 180 HIS A N 1
ATOM 1445 C CA . HIS A 1 180 ? -7.671 -7.872 23.053 1.00 82.69 180 HIS A CA 1
ATOM 1446 C C . HIS A 1 180 ? -7.934 -6.896 21.914 1.00 82.69 180 HIS A C 1
ATOM 1448 O O . HIS A 1 180 ? -8.982 -6.964 21.271 1.00 82.69 180 HIS A O 1
ATOM 1454 N N . TYR A 1 181 ? -6.971 -6.015 21.660 1.00 84.31 181 TYR A N 1
ATOM 1455 C CA . TYR A 1 181 ? -7.018 -5.101 20.528 1.00 84.31 181 TYR A CA 1
ATOM 1456 C C . TYR A 1 181 ? -5.644 -4.947 19.892 1.00 84.31 181 TYR A C 1
ATOM 1458 O O . TYR A 1 181 ? -4.664 -4.665 20.583 1.00 84.31 181 TYR A O 1
ATOM 1466 N N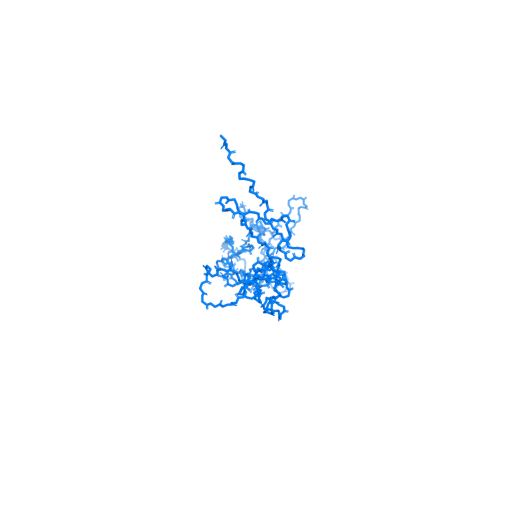 . LEU A 1 182 ? -5.596 -5.140 18.576 1.00 84.56 182 LEU A N 1
ATOM 1467 C CA . LEU A 1 182 ? -4.408 -4.947 17.759 1.00 84.56 182 LEU A CA 1
ATOM 1468 C C . LEU A 1 182 ? -4.464 -3.565 17.120 1.00 84.56 182 LEU A C 1
ATOM 1470 O O . LEU A 1 182 ? -5.432 -3.237 16.437 1.00 84.56 182 LEU A O 1
ATOM 1474 N N . PHE A 1 183 ? -3.419 -2.772 17.315 1.00 83.31 183 PHE A N 1
ATOM 1475 C CA . PHE A 1 183 ? -3.339 -1.413 16.796 1.00 83.31 183 PHE A CA 1
ATOM 1476 C C . PHE A 1 183 ? -2.016 -1.139 16.099 1.00 83.31 183 PHE A C 1
ATOM 1478 O O . PHE A 1 183 ? -0.975 -1.703 16.440 1.00 83.31 183 PHE A O 1
ATOM 1485 N N . ASP A 1 184 ? -2.069 -0.246 15.116 1.00 82.31 184 ASP A N 1
ATOM 1486 C CA . ASP A 1 184 ? -0.878 0.331 14.512 1.00 82.31 184 ASP A CA 1
ATOM 1487 C C . ASP A 1 184 ? -0.445 1.606 15.259 1.00 82.31 184 ASP A C 1
ATOM 1489 O O . ASP A 1 184 ? -1.210 2.180 16.034 1.00 82.31 184 ASP A O 1
ATOM 1493 N N . GLU A 1 185 ? 0.795 2.060 15.058 1.00 74.25 185 GLU A N 1
ATOM 1494 C CA . GLU A 1 185 ? 1.314 3.249 15.756 1.00 74.25 185 GLU A CA 1
ATOM 1495 C C . GLU A 1 185 ? 0.526 4.537 15.470 1.00 74.25 185 GLU A C 1
ATOM 1497 O O . GLU A 1 185 ? 0.498 5.433 16.314 1.00 74.25 185 GLU A O 1
ATOM 1502 N N . LYS A 1 186 ? -0.135 4.641 14.309 1.00 69.44 186 LYS A N 1
ATOM 1503 C CA . LYS A 1 186 ? -0.933 5.824 13.954 1.00 69.44 186 LYS A CA 1
ATOM 1504 C C . LYS A 1 186 ? -2.262 5.862 14.699 1.00 69.44 186 LYS A C 1
ATOM 1506 O O . LYS A 1 186 ? -2.777 6.945 14.949 1.00 69.44 186 LYS A O 1
ATOM 1511 N N . ILE A 1 187 ? -2.813 4.698 15.018 1.00 70.94 187 ILE A N 1
ATOM 1512 C CA . ILE A 1 187 ? -4.142 4.524 15.589 1.00 70.94 187 ILE A CA 1
ATOM 1513 C C . ILE A 1 187 ? -3.998 3.857 16.962 1.00 70.94 187 ILE A C 1
ATOM 1515 O O . ILE A 1 187 ? -4.621 2.841 17.272 1.00 70.94 187 ILE A O 1
ATOM 1519 N N . THR A 1 188 ? -3.126 4.435 17.786 1.00 79.75 188 THR A N 1
ATOM 1520 C CA . THR A 1 188 ? -2.862 4.008 19.160 1.00 79.75 188 THR A CA 1
ATOM 1521 C C . THR A 1 188 ? -3.999 4.477 20.070 1.00 79.75 188 THR A C 1
ATOM 1523 O O . THR A 1 188 ? -4.136 5.678 20.311 1.00 79.75 188 THR A O 1
ATOM 1526 N N . PRO A 1 189 ? -4.849 3.575 20.591 1.00 84.69 189 PRO A N 1
ATOM 1527 C CA . PRO A 1 189 ? -5.879 3.984 21.528 1.00 84.69 189 PRO A CA 1
ATOM 1528 C C . PRO A 1 189 ? -5.245 4.306 22.880 1.00 84.69 189 PRO A C 1
ATOM 1530 O O . PRO A 1 189 ? -4.373 3.586 23.363 1.00 84.69 189 PRO A O 1
ATOM 1533 N N . LYS A 1 190 ? -5.734 5.367 23.514 1.00 87.38 190 LYS A N 1
ATOM 1534 C CA . LYS A 1 190 ? -5.271 5.827 24.833 1.00 87.38 190 LYS A CA 1
ATOM 1535 C C . LYS A 1 190 ? -6.269 5.491 25.940 1.00 87.38 190 LYS A C 1
ATOM 1537 O O . LYS A 1 190 ? -5.899 5.405 27.112 1.00 87.38 190 LYS A O 1
ATOM 1542 N N . LEU A 1 191 ? -7.533 5.288 25.566 1.00 87.56 191 LEU A N 1
ATOM 1543 C CA . LEU A 1 191 ? -8.647 5.039 26.473 1.00 87.56 191 LEU A CA 1
ATOM 1544 C C . LEU A 1 191 ? -9.556 3.936 25.924 1.00 87.56 191 LEU A C 1
ATOM 1546 O O . LEU A 1 191 ? -9.885 3.926 24.739 1.00 87.56 191 LEU A O 1
ATOM 1550 N N . VAL A 1 192 ? -10.007 3.043 26.800 1.00 89.06 192 VAL A N 1
ATOM 1551 C CA . VAL A 1 192 ? -11.076 2.076 26.523 1.00 89.06 192 VAL A CA 1
ATOM 1552 C C . VAL A 1 192 ? -12.270 2.406 27.397 1.00 89.06 192 VAL A C 1
ATOM 1554 O O . VAL A 1 192 ? -12.120 2.579 28.603 1.00 89.06 192 VAL A O 1
ATOM 1557 N N . ILE A 1 193 ? -13.454 2.475 26.802 1.00 89.94 193 ILE A N 1
ATOM 1558 C CA . ILE A 1 193 ? -14.720 2.605 27.520 1.00 89.94 193 ILE A CA 1
ATOM 1559 C C . ILE A 1 193 ? -15.523 1.330 27.294 1.00 89.94 193 ILE A C 1
ATOM 1561 O O . ILE A 1 193 ? -15.782 0.936 26.157 1.00 89.94 193 ILE A O 1
ATOM 1565 N N . VAL A 1 194 ? -15.929 0.697 28.387 1.00 88.88 194 VAL A N 1
ATOM 1566 C CA . VAL A 1 194 ? -16.780 -0.490 28.397 1.00 88.88 194 VAL A CA 1
ATOM 1567 C C . VAL A 1 194 ? -18.140 -0.093 28.957 1.00 88.88 194 VAL A C 1
ATOM 1569 O O . VAL A 1 194 ? -18.238 0.373 30.090 1.00 88.88 194 VAL A O 1
ATOM 1572 N N . LYS A 1 195 ? -19.188 -0.279 28.156 1.00 88.88 195 LYS A N 1
ATOM 1573 C CA . LYS A 1 195 ? -20.585 -0.061 28.540 1.00 88.88 195 LYS A CA 1
ATOM 1574 C C . LYS A 1 195 ? -21.249 -1.406 28.773 1.00 88.88 195 LYS A C 1
ATOM 1576 O O . LYS A 1 195 ? -21.299 -2.219 27.853 1.00 88.88 195 LYS A O 1
ATOM 1581 N N . LEU A 1 196 ? -21.753 -1.635 29.978 1.00 88.00 196 LEU A N 1
ATOM 1582 C CA . LEU A 1 196 ? -22.469 -2.853 30.349 1.00 88.00 196 LEU A CA 1
ATOM 1583 C C . LEU A 1 196 ? -23.953 -2.546 30.476 1.00 88.00 196 LEU A C 1
ATOM 1585 O O . LEU A 1 196 ? -24.348 -1.701 31.276 1.00 88.00 196 LEU A O 1
ATOM 1589 N N . TYR A 1 197 ? -24.768 -3.244 29.697 1.00 85.25 197 TYR A N 1
ATOM 1590 C CA . TYR A 1 197 ? -26.214 -3.073 29.679 1.00 85.25 197 TYR A CA 1
ATOM 1591 C C . TYR A 1 197 ? -26.853 -4.183 30.513 1.00 85.25 197 TYR A C 1
ATOM 1593 O O . TYR A 1 197 ? -26.737 -5.363 30.175 1.00 85.25 197 TYR A O 1
ATOM 1601 N N . LEU A 1 198 ? -27.521 -3.815 31.610 1.00 79.69 198 LEU A N 1
ATOM 1602 C CA . LEU A 1 198 ? -28.190 -4.783 32.496 1.00 79.69 198 LEU A CA 1
ATOM 1603 C C . LEU A 1 198 ? -29.453 -5.381 31.853 1.00 79.69 198 LEU A C 1
ATOM 1605 O O . LEU A 1 198 ? -29.806 -6.529 32.107 1.00 79.69 198 LEU A O 1
ATOM 1609 N N . ASN A 1 199 ? -30.122 -4.595 31.013 1.00 71.94 199 ASN A N 1
ATOM 1610 C CA . ASN A 1 199 ? -31.281 -4.974 30.212 1.00 71.94 199 ASN A CA 1
ATOM 1611 C C . ASN A 1 199 ? -31.312 -4.077 28.961 1.00 71.94 199 ASN A C 1
ATOM 1613 O O . ASN A 1 199 ? -30.712 -2.999 28.971 1.00 71.94 199 ASN A O 1
ATOM 1617 N N . MET A 1 200 ? -32.041 -4.469 27.914 1.00 64.94 200 MET A N 1
ATOM 1618 C CA . MET A 1 200 ? -32.093 -3.774 26.614 1.00 64.94 200 MET A CA 1
ATOM 1619 C C . MET A 1 200 ? -32.589 -2.312 26.668 1.00 64.94 200 MET A C 1
ATOM 1621 O O . MET A 1 200 ? -32.548 -1.631 25.646 1.00 64.94 200 MET A O 1
ATOM 1625 N N . GLN A 1 201 ? -33.076 -1.819 27.816 1.00 62.88 201 GLN A N 1
ATOM 1626 C CA . GLN A 1 201 ? -33.739 -0.513 27.914 1.00 62.88 201 GLN A CA 1
ATOM 1627 C C . GLN A 1 201 ? -33.395 0.366 29.131 1.00 62.88 201 GLN A C 1
ATOM 1629 O O . GLN A 1 201 ? -33.931 1.469 29.171 1.00 62.88 201 GLN A O 1
ATOM 1634 N N . SER A 1 202 ? -32.602 -0.047 30.137 1.00 63.88 202 SER A N 1
ATOM 1635 C CA . SER A 1 202 ? -32.817 0.608 31.454 1.00 63.88 202 SER A CA 1
ATOM 1636 C C . SER A 1 202 ? -31.639 0.940 32.368 1.00 63.88 202 SER A C 1
ATOM 1638 O O . SER A 1 202 ? -31.860 1.780 33.221 1.00 63.88 202 SER A O 1
ATOM 1640 N N . ASN A 1 203 ? -30.425 0.388 32.244 1.00 67.94 203 ASN A N 1
ATOM 1641 C CA . ASN A 1 203 ? -29.287 0.804 33.094 1.00 67.94 203 ASN A CA 1
ATOM 1642 C C . ASN A 1 203 ? -27.947 0.498 32.408 1.00 67.94 203 ASN A C 1
ATOM 1644 O O . ASN A 1 203 ? -27.751 -0.629 31.936 1.00 67.94 203 ASN A O 1
ATOM 1648 N N . ILE A 1 204 ? -27.037 1.480 32.375 1.00 78.19 204 ILE A N 1
ATOM 1649 C CA . ILE A 1 204 ? -25.710 1.369 31.752 1.00 78.19 204 ILE A CA 1
ATOM 1650 C C . ILE A 1 204 ? -24.641 1.523 32.833 1.00 78.19 204 ILE A C 1
ATOM 1652 O O . ILE A 1 204 ? -24.557 2.560 33.477 1.00 78.19 204 ILE A O 1
ATOM 1656 N N . TYR A 1 205 ? -23.790 0.513 33.002 1.00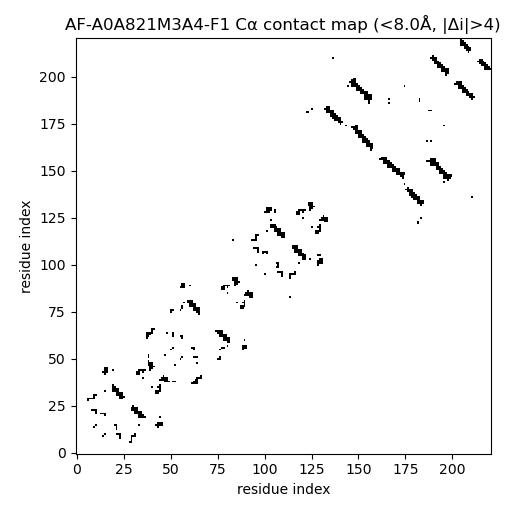 82.31 205 TYR A N 1
ATOM 1657 C CA . TYR A 1 205 ? -22.582 0.636 33.815 1.00 82.31 205 TYR A CA 1
ATOM 1658 C C . TYR A 1 205 ? -21.400 1.020 32.923 1.00 82.31 205 TYR A C 1
ATOM 1660 O O . TYR A 1 205 ? -21.159 0.370 31.902 1.00 82.31 205 TYR A O 1
ATOM 1668 N N . LEU A 1 206 ? -20.662 2.063 33.299 1.00 82.75 206 LEU A N 1
ATOM 1669 C CA . LEU A 1 206 ? -19.511 2.572 32.554 1.00 82.75 206 LEU A CA 1
ATOM 1670 C C . LEU A 1 206 ? -18.210 2.197 33.262 1.00 82.75 206 LEU A C 1
ATOM 1672 O O . LEU A 1 206 ? -18.040 2.452 34.450 1.00 82.75 206 LEU A O 1
ATOM 1676 N N . ILE A 1 207 ? -17.267 1.618 32.521 1.00 83.69 207 ILE A N 1
ATOM 1677 C CA . ILE A 1 207 ? -15.903 1.349 32.990 1.00 83.69 207 ILE A CA 1
ATOM 1678 C C . ILE A 1 207 ? -14.937 2.031 32.023 1.00 83.69 207 ILE A C 1
ATOM 1680 O O . ILE A 1 207 ? -15.011 1.792 30.817 1.00 83.69 207 ILE A O 1
ATOM 1684 N N . SER A 1 208 ? -14.034 2.869 32.533 1.00 82.44 208 SER A N 1
ATOM 1685 C CA . SER A 1 208 ? -13.027 3.573 31.735 1.00 82.44 208 SER A CA 1
ATOM 1686 C C . SER A 1 208 ? -11.619 3.087 32.086 1.00 82.44 208 SER A C 1
ATOM 1688 O O . SER A 1 208 ? -11.225 3.007 33.243 1.00 82.44 208 SER A O 1
ATOM 1690 N N . ILE A 1 209 ? -10.834 2.716 31.079 1.00 81.31 209 ILE A N 1
ATOM 1691 C CA . ILE A 1 209 ? -9.520 2.097 31.270 1.00 81.31 209 ILE A CA 1
ATOM 1692 C C . ILE A 1 209 ? -8.492 2.872 30.457 1.00 81.31 209 ILE A C 1
ATOM 1694 O O . ILE A 1 209 ? -8.569 2.912 29.228 1.00 81.31 209 ILE A O 1
ATOM 1698 N N . ARG A 1 210 ? -7.516 3.481 31.136 1.00 80.62 210 ARG A N 1
ATOM 1699 C CA . ARG A 1 210 ? -6.389 4.150 30.484 1.00 80.62 210 ARG A CA 1
ATOM 1700 C C . ARG A 1 210 ? -5.331 3.115 30.110 1.00 80.62 210 ARG A C 1
ATOM 1702 O O . ARG A 1 210 ? -4.933 2.308 30.944 1.00 80.62 210 ARG A O 1
ATOM 1709 N N . ILE A 1 211 ? -4.885 3.131 28.855 1.00 76.19 211 ILE A N 1
ATOM 1710 C CA . ILE A 1 211 ? -3.941 2.125 28.337 1.00 76.19 211 ILE A CA 1
ATOM 1711 C C . ILE A 1 211 ? -2.486 2.460 28.733 1.00 76.19 211 ILE A C 1
ATOM 1713 O O . ILE A 1 211 ? -1.691 1.548 28.939 1.00 76.19 211 ILE A O 1
ATOM 1717 N N . ASP A 1 212 ? -2.166 3.742 28.951 1.00 69.06 212 ASP A N 1
ATOM 1718 C CA . ASP A 1 212 ? -0.800 4.229 29.237 1.00 69.06 212 ASP A CA 1
ATOM 1719 C C . ASP A 1 212 ? -0.477 4.430 30.737 1.00 69.06 212 ASP A C 1
ATOM 1721 O O . ASP A 1 212 ? 0.522 5.064 31.076 1.00 69.06 212 ASP A O 1
ATOM 1725 N N . GLY A 1 213 ? -1.317 3.942 31.658 1.00 52.28 213 GLY A N 1
ATOM 1726 C CA . GLY A 1 213 ? -1.087 4.079 33.102 1.00 52.28 213 GLY A CA 1
ATOM 1727 C C . GLY A 1 213 ? -2.367 3.971 33.929 1.00 52.28 213 GLY A C 1
ATOM 1728 O O . GLY A 1 213 ? -3.137 4.926 33.976 1.00 52.28 213 GLY A O 1
ATOM 1729 N N . GLU A 1 214 ? -2.525 2.801 34.558 1.00 46.41 214 GLU A N 1
ATOM 1730 C CA . GLU A 1 214 ? -3.503 2.373 35.579 1.00 46.41 214 GLU A CA 1
ATOM 1731 C C . GLU A 1 214 ? -5.017 2.503 35.283 1.00 46.41 214 GLU A C 1
ATOM 1733 O O . GLU A 1 214 ? -5.529 3.460 34.705 1.00 46.41 214 GLU A O 1
ATOM 1738 N N . SER A 1 215 ? -5.759 1.468 35.699 1.00 47.03 215 SER A N 1
ATOM 1739 C CA . SER A 1 215 ? -7.212 1.335 35.545 1.00 47.03 215 SER A CA 1
ATOM 1740 C C . SER A 1 215 ? -7.975 2.323 36.430 1.00 47.03 215 SER A C 1
ATOM 1742 O O . SER A 1 215 ? -7.715 2.389 37.631 1.00 47.03 215 SER A O 1
ATOM 1744 N N . ILE A 1 216 ? -8.986 3.000 35.880 1.00 44.09 216 ILE A N 1
ATOM 1745 C CA . ILE A 1 216 ? -9.920 3.828 36.652 1.00 44.09 216 ILE A CA 1
ATOM 1746 C C . ILE A 1 216 ? -11.179 2.983 36.892 1.00 44.09 216 ILE A C 1
ATOM 1748 O O . ILE A 1 216 ? -11.878 2.596 35.959 1.00 44.09 216 ILE A O 1
ATOM 1752 N N . ASN A 1 217 ? -11.459 2.625 38.146 1.00 45.53 217 ASN A N 1
ATOM 1753 C CA . ASN A 1 217 ? -12.691 1.902 38.470 1.00 45.53 217 ASN A CA 1
ATOM 1754 C C . ASN A 1 217 ? -13.907 2.815 38.240 1.00 45.53 217 ASN A C 1
ATOM 1756 O O . ASN A 1 217 ? -13.905 3.973 38.652 1.00 45.53 217 ASN A O 1
ATOM 1760 N N . GLY A 1 218 ? -14.915 2.279 37.546 1.00 39.06 218 GLY A N 1
ATOM 1761 C CA . GLY A 1 218 ? -16.048 3.027 36.998 1.00 39.06 218 GLY A CA 1
ATOM 1762 C C . GLY A 1 218 ? -16.954 3.706 38.028 1.00 39.06 218 GLY A C 1
ATOM 1763 O O . GLY A 1 218 ? -17.181 3.180 39.118 1.00 39.06 218 GLY A O 1
ATOM 1764 N N . THR A 1 219 ? -17.498 4.857 37.634 1.00 36.62 219 THR A N 1
ATOM 1765 C CA . THR A 1 219 ? -18.538 5.618 38.335 1.00 36.62 219 THR A CA 1
ATOM 1766 C C . THR A 1 219 ? -19.910 5.325 37.727 1.00 36.62 219 THR A C 1
ATOM 1768 O O . THR A 1 219 ? -20.042 5.182 36.513 1.00 36.62 219 THR A O 1
ATOM 1771 N N . THR A 1 220 ? -20.933 5.240 38.574 1.00 34.47 220 THR A N 1
ATOM 1772 C CA . THR A 1 220 ? -22.342 5.150 38.172 1.00 34.47 220 THR A CA 1
ATOM 1773 C C . THR A 1 220 ? -22.882 6.547 37.857 1.00 34.47 220 THR A C 1
ATOM 1775 O O . THR A 1 220 ? -22.750 7.428 38.707 1.00 34.47 220 THR A O 1
ATOM 1778 N N . GLU A 1 221 ? -23.503 6.729 36.692 1.00 34.19 221 GLU A N 1
ATOM 1779 C CA . GLU A 1 221 ? -24.415 7.845 36.377 1.00 34.19 221 GLU A CA 1
ATOM 1780 C C . GLU A 1 221 ? -25.821 7.300 36.117 1.00 34.19 221 GLU A C 1
ATOM 1782 O O . GLU A 1 221 ? -25.920 6.235 35.460 1.00 34.19 221 GLU A O 1
#

Foldseek 3Di:
DPPPPPLPALCVVVQAPPPWDKDGDPPDRNDIQTDADFQFDDRRSPDGNVCVVVQQAPPQWTWAFDDDPPDDDDRGTAIHEDPQFDDRRSPHGNDPPPVPQAPDPWHWDDDPPSVDIQTHEDPQFDDRRSPHGWDKQKDFDPDDDDAQKKKKWFWDADPVVRDTHTLDIDMDRDDDRIDIDTHDPVRDTQKMWMWGHRDPPDATWIFMQGRPDDGDGTDGD

Nearest PDB structures (foldseek):
  9b3n-assembly1_A  TM=4.277E-01  e=7.471E-09  Homo sapiens
  9b3g-assembly1_A  TM=4.041E-01  e=1.201E-07  Homo sapiens
  4d90-assembly3_A  TM=5.445E-01  e=2.869E-06  Homo sapiens
  4d90-assembly3_B  TM=5.454E-01  e=4.267E-06  Homo sapiens
  5mvx-assembly1_A  TM=4.078E-01  e=8.302E-04  Homo sapiens

Sequence (221 aa):
LVKSDTTTNPCHSNPCNLYQECHQILNRNATYVCLCRPNYKGYNCSILDKTCEQGFCSRKSLCKPNYRGLLSSNQQPYCLCSLHQIGCRCDLMYDKCHSNPCRNHGTCLPTIKPQELICLCDEYHYGYRCQLEKRASRLYVTKSPPHQATVVQYFDINFVSLNLLLVYQRVDVHLPNFLHYLFDEKITPKLVIVKLYLNMQSNIYLISIRIDGESINGTTE

Radius of gyration: 36.05 Å; Cα contacts (8 Å, |Δi|>4): 433; chains: 1; bounding box: 95×37×86 Å

pLDDT: mean 79.39, std 14.02, range [34.19, 96.31]

Mean predicted aligned error: 15.05 Å

Solvent-accessible surface area (backbone atoms only — not comparable to full-atom values): 13065 Å² total; per-residue (Å²): 133,84,77,81,78,74,71,57,65,47,50,78,76,56,67,35,33,91,94,45,48,67,43,66,44,82,99,44,93,66,38,64,46,46,52,54,54,75,33,26,34,66,83,31,33,74,39,75,39,65,61,46,73,72,51,59,26,31,96,74,33,48,35,39,57,75,79,81,81,87,70,72,100,62,98,59,59,46,41,49,52,36,95,64,33,34,69,79,33,27,74,39,69,50,59,74,42,75,80,45,74,26,31,80,87,21,47,52,39,78,47,97,49,77,89,49,68,46,37,48,46,53,94,57,34,33,64,82,34,15,75,40,74,41,49,76,48,76,46,76,56,90,79,78,81,84,50,58,33,24,39,44,35,32,21,29,70,42,85,87,77,72,44,77,42,83,72,48,75,50,77,36,62,55,79,62,59,60,50,76,46,73,31,46,89,90,61,54,57,44,36,36,41,36,40,34,24,58,46,102,82,80,48,61,46,45,37,44,34,41,70,88,66,66,76,48,84,55,65,86,117